Protein AF-A0A6L6R5C7-F1 (afdb_monomer_lite)

Sequence (275 aa):
MTNPTIGTSNGSGTPATKKAARMPVKRRLVIVAAVVVLVLLPAVVMVLVTWAGTGKLQGAATWASIPAIVGIATALSGYRRYAIVASIVMAFLAPLAIVAGISPVSGAALMAILCMTVGRLSRVGLQKSGLLVPVMLAWALIDPPAWNGATSVDRLDTGYLLWMTLIFLVGGLLPALLLPVVMRKRPAPHFVPHSQREATTYTVMITILVTVSTFYVLDNPKMIGGAFLIAVILVMAPIGTSQTIKPTIFRLLGTIAGSVLVIALVSQVNSLGVV

Foldseek 3Di:
DDDDDDDDDDDPPDDPPPPPPDDPPVVVVVVVVVLVCQLQVQLVVQQVVCCVVPVDRWPLLSLLSLLSVLLQLQVVQAPLVRLLVSLLVLLVVLLQLLLLLVALQSNLVSQLVLLLVLLVVLQFQCNVSSLSSSLSSLCSNQPNGDGPPDNDDDSPPPVVSNSSSVSSNSSRVSSSPPVCVVCVPPDGHDGDHDDPVQSVVLSVQLSVLLSVLSSVCSVPSPDDCSSLSNNLSSQQRDTDPPP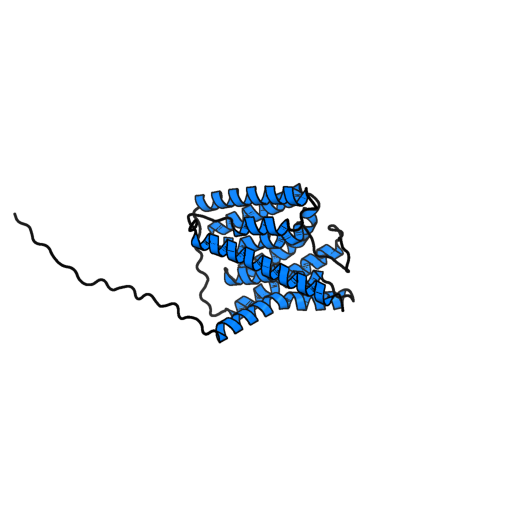DPVVNVVSVVVSVVVVVVVVVVVVVVVVVVVD

Structure (mmCIF, N/CA/C/O backbone):
data_AF-A0A6L6R5C7-F1
#
_entry.id   AF-A0A6L6R5C7-F1
#
loop_
_atom_site.group_PDB
_atom_site.id
_atom_site.type_symbol
_atom_site.label_atom_id
_atom_site.label_alt_id
_atom_site.label_comp_id
_atom_site.label_asym_id
_atom_site.label_entity_id
_atom_site.label_seq_id
_atom_site.pdbx_PDB_ins_code
_atom_site.Cartn_x
_atom_site.Cartn_y
_atom_site.Cartn_z
_atom_site.occupancy
_atom_site.B_iso_or_equiv
_atom_site.auth_seq_id
_atom_site.auth_comp_id
_atom_site.auth_asym_id
_atom_site.auth_atom_id
_atom_site.pdbx_PDB_model_num
ATOM 1 N N . MET A 1 1 ? -31.736 20.469 66.131 1.00 33.97 1 MET A N 1
ATOM 2 C CA . MET A 1 1 ? -30.975 19.831 67.230 1.00 33.97 1 MET A CA 1
ATOM 3 C C . MET A 1 1 ? -31.348 18.354 67.175 1.00 33.97 1 MET A C 1
ATOM 5 O O . MET A 1 1 ? -32.535 18.101 67.266 1.00 33.97 1 MET A O 1
ATOM 9 N N . THR A 1 2 ? -30.518 17.359 66.866 1.00 35.84 2 THR A N 1
ATOM 10 C CA . THR A 1 2 ? -29.058 17.155 66.911 1.00 35.84 2 THR A CA 1
ATOM 11 C C . THR A 1 2 ? -28.668 16.048 65.903 1.00 35.84 2 THR A C 1
ATOM 13 O O . THR A 1 2 ? -29.409 15.093 65.708 1.00 35.84 2 THR A O 1
ATOM 16 N N . ASN A 1 3 ? -27.500 16.190 65.272 1.00 32.19 3 ASN A N 1
ATOM 17 C CA . ASN A 1 3 ? -26.658 15.115 64.695 1.00 32.19 3 ASN A CA 1
ATOM 18 C C . ASN A 1 3 ? -25.603 14.721 65.780 1.00 32.19 3 ASN A C 1
ATOM 20 O O . ASN A 1 3 ? -25.562 15.465 66.768 1.00 32.19 3 ASN A O 1
ATOM 24 N N . PRO A 1 4 ? -24.649 13.752 65.640 1.00 51.16 4 PRO A N 1
ATOM 25 C CA . PRO A 1 4 ? -24.405 12.664 64.654 1.00 51.16 4 PRO A CA 1
ATOM 26 C C . PRO A 1 4 ? -23.848 11.318 65.256 1.00 51.16 4 PRO A C 1
ATOM 28 O O . PRO A 1 4 ? -23.656 11.201 66.461 1.00 51.16 4 PRO A O 1
ATOM 31 N N . THR A 1 5 ? -23.540 10.312 64.408 1.00 36.38 5 THR A N 1
ATOM 32 C CA . THR A 1 5 ? -22.332 9.405 64.357 1.00 36.38 5 THR A CA 1
ATOM 33 C C . THR A 1 5 ? -22.603 8.321 63.281 1.00 36.38 5 THR A C 1
ATOM 35 O O . THR A 1 5 ? -23.635 7.670 63.344 1.00 36.38 5 THR A O 1
ATOM 38 N N . ILE A 1 6 ? -21.968 8.239 62.097 1.00 34.22 6 ILE A N 1
ATOM 39 C CA . ILE A 1 6 ? -20.588 7.924 61.633 1.00 34.22 6 ILE A CA 1
ATOM 40 C C . ILE A 1 6 ? -20.125 6.460 61.837 1.00 34.22 6 ILE A C 1
ATOM 42 O O . ILE A 1 6 ? -19.832 6.058 62.955 1.00 34.22 6 ILE A O 1
ATOM 46 N N . GLY A 1 7 ? -19.901 5.767 60.699 1.00 29.73 7 GLY A N 1
ATOM 47 C CA . GLY A 1 7 ? -19.002 4.607 60.495 1.00 29.73 7 GLY A CA 1
ATOM 48 C C . GLY A 1 7 ? -19.705 3.237 60.473 1.00 29.73 7 GLY A C 1
ATOM 49 O O . GLY A 1 7 ? -20.506 2.975 61.350 1.00 29.73 7 GLY A O 1
ATOM 50 N N . THR A 1 8 ? -19.493 2.297 59.544 1.00 31.89 8 THR A N 1
ATOM 51 C CA . THR A 1 8 ? -18.406 2.059 58.578 1.00 31.89 8 THR A CA 1
ATOM 52 C C . THR A 1 8 ? -18.862 1.137 57.428 1.00 31.89 8 THR A C 1
ATOM 54 O O . THR A 1 8 ? -19.822 0.379 57.520 1.00 31.89 8 THR A O 1
ATOM 57 N N . SER A 1 9 ? -18.128 1.249 56.322 1.00 35.38 9 SER A N 1
ATOM 58 C CA . SER A 1 9 ? -18.170 0.516 55.052 1.00 35.38 9 SER A CA 1
ATOM 59 C C . SER A 1 9 ? -18.074 -1.013 55.147 1.00 35.38 9 SER A C 1
ATOM 61 O O . SER A 1 9 ? -17.283 -1.505 55.945 1.00 35.38 9 SER A O 1
ATOM 63 N N . ASN A 1 10 ? -18.711 -1.740 54.215 1.00 31.89 10 ASN A N 1
ATOM 64 C CA . ASN A 1 10 ? -18.046 -2.764 53.386 1.00 31.89 10 ASN A CA 1
ATOM 65 C C . ASN A 1 10 ? -18.993 -3.359 52.333 1.00 31.89 10 ASN A C 1
ATOM 67 O O . ASN A 1 10 ? -20.002 -3.977 52.650 1.00 31.89 10 ASN A O 1
ATOM 71 N N . GLY A 1 11 ? -18.628 -3.199 51.062 1.00 30.47 11 GLY A N 1
ATOM 72 C CA . GLY A 1 11 ? -19.348 -3.778 49.929 1.00 30.47 11 GLY A CA 1
ATOM 73 C C . GLY A 1 11 ? -18.772 -3.351 48.582 1.00 30.47 11 GLY A C 1
ATOM 74 O O . GLY A 1 11 ? -19.517 -3.158 47.628 1.00 30.47 11 GLY A O 1
ATOM 75 N N . SER A 1 12 ? -17.455 -3.143 48.493 1.00 32.75 12 SER A N 1
ATOM 76 C CA . SER A 1 12 ? -16.766 -2.959 47.217 1.00 32.75 12 SER A CA 1
ATOM 77 C C . SER A 1 12 ? -16.739 -4.298 46.480 1.00 32.75 12 SER A C 1
ATOM 79 O O . SER A 1 12 ? -15.836 -5.114 46.643 1.00 32.75 12 SER A O 1
ATOM 81 N N . GLY A 1 13 ? -17.757 -4.531 45.652 1.00 32.66 13 GLY A N 1
ATOM 82 C CA . GLY A 1 13 ? -17.711 -5.557 44.619 1.00 32.66 13 GLY A CA 1
ATOM 83 C C . GLY A 1 13 ? -16.568 -5.242 43.660 1.00 32.66 13 GLY A C 1
ATOM 84 O O . GLY A 1 13 ? -16.709 -4.425 42.752 1.00 32.66 13 GLY A O 1
ATOM 85 N N . THR A 1 14 ? -15.414 -5.860 43.890 1.00 34.75 14 THR A N 1
ATOM 86 C CA . THR A 1 14 ? -14.255 -5.821 43.003 1.00 34.75 14 THR A CA 1
ATOM 87 C C . THR A 1 14 ? -14.708 -6.206 41.591 1.00 34.75 14 THR A C 1
ATOM 89 O O . THR A 1 14 ? -15.233 -7.311 41.417 1.00 34.75 14 THR A O 1
ATOM 92 N N . PRO A 1 15 ? -14.531 -5.362 40.556 1.00 38.97 15 PRO A N 1
ATOM 93 C CA . PRO A 1 15 ? -14.810 -5.789 39.197 1.00 38.97 15 PRO A CA 1
ATOM 94 C C . PRO A 1 15 ? -13.842 -6.922 38.874 1.00 38.97 15 PRO A C 1
ATOM 96 O O . PRO A 1 15 ? -12.624 -6.731 38.857 1.00 38.97 15 PRO A O 1
ATOM 99 N N . ALA A 1 16 ? -14.391 -8.120 38.667 1.00 38.00 16 ALA A N 1
ATOM 100 C CA . ALA A 1 16 ? -13.640 -9.289 38.255 1.00 38.00 16 ALA A CA 1
ATOM 101 C C . ALA A 1 16 ? -12.838 -8.930 36.998 1.00 38.00 16 ALA A C 1
ATOM 103 O O . ALA A 1 16 ? -13.372 -8.827 35.890 1.00 38.00 16 ALA A O 1
ATOM 104 N N . THR A 1 17 ? -11.537 -8.718 37.176 1.00 39.78 17 THR A N 1
ATOM 105 C CA . THR A 1 17 ? -10.579 -8.607 36.089 1.00 39.78 17 THR A CA 1
ATOM 106 C C . THR A 1 17 ? -10.595 -9.951 35.381 1.00 39.78 17 THR A C 1
ATOM 108 O O . THR A 1 17 ? -9.968 -10.915 35.818 1.00 39.78 17 THR A O 1
ATOM 111 N N . LYS A 1 18 ? -11.367 -10.047 34.290 1.00 39.19 18 LYS A N 1
ATOM 112 C CA . LYS A 1 18 ? -11.300 -11.169 33.352 1.00 39.19 18 LYS A CA 1
ATOM 113 C C . LYS A 1 18 ? -9.841 -11.292 32.921 1.00 39.19 18 LYS A C 1
ATOM 115 O O . LYS A 1 18 ? -9.390 -10.551 32.050 1.00 39.19 18 LYS A O 1
ATOM 120 N N . LYS A 1 19 ? -9.092 -12.203 33.556 1.00 40.50 19 LYS A N 1
ATOM 121 C CA . LYS A 1 19 ? -7.759 -12.621 33.115 1.00 40.50 19 LYS A CA 1
ATOM 122 C C . LYS A 1 19 ? -7.892 -12.928 31.631 1.00 40.50 19 LYS A C 1
ATOM 124 O O . LYS A 1 19 ? -8.633 -13.837 31.260 1.00 40.50 19 LYS A O 1
ATOM 129 N N . ALA A 1 20 ? -7.231 -12.136 30.789 1.00 44.38 20 ALA A N 1
ATOM 130 C CA . ALA A 1 20 ? -7.198 -12.369 29.357 1.00 44.38 20 ALA A CA 1
ATOM 131 C C . ALA A 1 20 ? -6.692 -13.799 29.143 1.00 44.38 20 ALA A C 1
ATOM 133 O O . ALA A 1 20 ? -5.522 -14.089 29.402 1.00 44.38 20 ALA A O 1
ATOM 134 N N . ALA A 1 21 ? -7.595 -14.706 28.765 1.00 50.69 21 ALA A N 1
ATOM 135 C CA . ALA A 1 21 ? -7.269 -16.103 28.552 1.00 50.69 21 ALA A CA 1
ATOM 136 C C . ALA A 1 21 ? -6.157 -16.158 27.501 1.00 50.69 21 ALA A C 1
ATOM 138 O O . ALA A 1 21 ? -6.367 -15.793 26.340 1.00 50.69 21 ALA A O 1
ATOM 139 N N . ARG A 1 22 ? -4.945 -16.537 27.927 1.00 55.47 22 ARG A N 1
ATOM 140 C CA . ARG A 1 22 ? -3.801 -16.668 27.025 1.00 55.47 22 ARG A CA 1
ATOM 141 C C . ARG A 1 22 ? -4.178 -17.704 25.977 1.00 55.47 22 ARG A C 1
ATOM 143 O O . ARG A 1 22 ? -4.438 -18.861 26.293 1.00 55.47 22 ARG A O 1
ATOM 150 N N . MET A 1 23 ? -4.268 -17.254 24.731 1.00 66.62 23 MET A N 1
ATOM 151 C CA . MET A 1 23 ? -4.644 -18.104 23.613 1.00 66.62 23 MET A CA 1
ATOM 152 C C . MET A 1 23 ? -3.630 -19.256 23.504 1.00 66.62 23 MET A C 1
ATOM 154 O O . MET A 1 23 ? -2.426 -18.988 23.564 1.00 66.62 23 MET A O 1
ATOM 158 N N . PRO A 1 24 ? -4.071 -20.517 23.355 1.00 79.00 24 PRO A N 1
ATOM 159 C CA . PRO A 1 24 ? -3.152 -21.644 23.263 1.00 79.00 24 PRO A CA 1
ATOM 160 C C . PRO A 1 24 ? -2.210 -21.457 22.069 1.00 79.00 24 PRO A C 1
ATOM 162 O O . PRO A 1 24 ? -2.642 -21.042 20.990 1.00 79.00 24 PRO A O 1
ATOM 165 N N . VAL A 1 25 ? -0.925 -21.773 22.259 1.00 77.75 25 VAL A N 1
ATOM 166 C CA . VAL A 1 25 ? 0.160 -21.510 21.292 1.00 77.75 25 VAL A CA 1
ATOM 167 C C . VAL A 1 25 ? -0.168 -22.058 19.898 1.00 77.75 25 VAL A C 1
ATOM 169 O O . VAL A 1 25 ? 0.024 -21.356 18.907 1.00 77.75 25 VAL A O 1
ATOM 172 N N . LYS A 1 26 ? -0.784 -23.247 19.822 1.00 77.19 26 LYS A N 1
ATOM 173 C CA . LYS A 1 26 ? -1.258 -23.861 18.569 1.00 77.19 26 LYS A CA 1
ATOM 174 C C . LYS A 1 26 ? -2.229 -22.962 17.795 1.00 77.19 26 LYS A C 1
ATOM 176 O O . LYS A 1 26 ? -2.073 -22.767 16.597 1.00 77.19 26 LYS A O 1
ATOM 181 N N . ARG A 1 27 ? -3.205 -22.351 18.475 1.00 77.19 27 ARG A N 1
ATOM 182 C CA . ARG A 1 27 ? -4.190 -21.459 17.838 1.00 77.19 27 ARG A CA 1
ATOM 183 C C . ARG A 1 27 ? -3.547 -20.157 17.361 1.00 77.19 27 ARG A C 1
ATOM 185 O O . ARG A 1 27 ? -3.927 -19.644 16.315 1.00 77.19 27 ARG A O 1
ATOM 192 N N . ARG A 1 28 ? -2.555 -19.643 18.096 1.00 73.44 28 ARG A N 1
ATOM 193 C CA . ARG A 1 28 ? -1.781 -18.463 17.686 1.00 73.44 28 ARG A CA 1
ATOM 194 C C . ARG A 1 28 ? -0.955 -18.751 16.429 1.00 73.44 28 ARG A C 1
ATOM 196 O O . ARG A 1 28 ? -1.002 -17.950 15.505 1.00 73.44 28 ARG A O 1
ATOM 203 N N . LEU A 1 29 ? -0.278 -19.900 16.375 1.00 77.81 29 LEU A N 1
ATOM 204 C CA . LEU A 1 29 ? 0.471 -20.355 15.197 1.00 77.81 29 LEU A CA 1
ATOM 205 C C . LEU A 1 29 ? -0.423 -20.489 13.962 1.00 77.81 29 LEU A C 1
ATOM 207 O O . LEU A 1 29 ? -0.077 -19.962 12.913 1.00 77.81 29 LEU A O 1
ATOM 211 N N . VAL A 1 30 ? -1.602 -21.103 14.098 1.00 82.12 30 VAL A N 1
ATOM 212 C CA . VAL A 1 30 ? -2.560 -21.237 12.984 1.00 82.12 30 VAL A CA 1
ATOM 213 C C . VAL A 1 30 ? -3.028 -19.873 12.471 1.00 82.12 30 VAL A C 1
ATOM 215 O O . VAL A 1 30 ? -3.112 -19.669 11.265 1.00 82.12 30 VAL A O 1
ATOM 218 N N . ILE A 1 31 ? -3.300 -18.916 13.363 1.00 78.88 31 ILE A N 1
ATOM 219 C CA . ILE A 1 31 ? -3.694 -17.558 12.956 1.00 78.88 31 ILE A CA 1
ATOM 220 C C . ILE A 1 31 ? -2.547 -16.854 12.227 1.00 78.88 31 ILE A C 1
ATOM 222 O O . ILE A 1 31 ? -2.787 -16.221 11.204 1.00 78.88 31 ILE A O 1
ATOM 226 N N . VAL A 1 32 ? -1.315 -16.964 12.731 1.00 78.94 32 VAL A N 1
ATOM 227 C CA . VAL A 1 32 ? -0.137 -16.376 12.078 1.00 78.94 32 VAL A CA 1
ATOM 228 C C . VAL A 1 32 ? 0.066 -16.995 10.697 1.00 78.94 32 VAL A C 1
ATOM 230 O O . VAL A 1 32 ? 0.180 -16.254 9.729 1.00 78.94 32 VAL A O 1
ATOM 233 N N . ALA A 1 33 ? 0.019 -18.324 10.584 1.00 82.12 33 ALA A N 1
ATOM 234 C CA . ALA A 1 33 ? 0.131 -19.021 9.308 1.00 82.12 33 ALA A CA 1
ATOM 235 C C . ALA A 1 33 ? -0.960 -18.579 8.321 1.00 82.12 33 ALA A C 1
ATOM 237 O O . ALA A 1 33 ? -0.658 -18.258 7.178 1.00 82.12 33 ALA A O 1
ATOM 238 N N . ALA A 1 34 ? -2.213 -18.468 8.771 1.00 82.94 34 ALA A N 1
ATOM 239 C CA . ALA A 1 34 ? -3.312 -17.998 7.932 1.00 82.94 34 ALA A CA 1
ATOM 240 C C . ALA A 1 34 ? -3.110 -16.552 7.446 1.00 82.94 34 ALA A C 1
ATOM 242 O O . ALA A 1 34 ? -3.397 -16.253 6.290 1.00 82.94 34 ALA A O 1
ATOM 243 N N . VAL A 1 35 ? -2.599 -15.657 8.299 1.00 82.00 35 VAL A N 1
ATOM 244 C CA . VAL A 1 35 ? -2.279 -14.274 7.908 1.00 82.00 35 VAL A CA 1
ATOM 245 C C . VAL A 1 35 ? -1.126 -14.243 6.908 1.00 82.00 35 VAL A C 1
ATOM 247 O O . VAL A 1 35 ? -1.232 -13.544 5.909 1.00 82.00 35 VAL A O 1
ATOM 250 N N . VAL A 1 36 ? -0.063 -15.019 7.133 1.00 84.56 36 VAL A N 1
ATOM 251 C CA . VAL A 1 36 ? 1.072 -15.120 6.201 1.00 84.56 36 VAL A CA 1
ATOM 252 C C . VAL A 1 36 ? 0.604 -15.622 4.838 1.00 84.56 36 VAL A C 1
ATOM 254 O O . VAL A 1 36 ? 0.895 -14.991 3.826 1.00 84.56 36 VAL A O 1
ATOM 257 N N . VAL A 1 37 ? -0.191 -16.695 4.806 1.00 87.56 37 VAL A N 1
ATOM 258 C CA . VAL A 1 37 ? -0.784 -17.210 3.565 1.00 87.56 37 VAL A CA 1
ATOM 259 C C . VAL A 1 37 ? -1.623 -16.133 2.888 1.00 87.56 37 VAL A C 1
ATOM 261 O O . VAL A 1 37 ? -1.475 -15.917 1.694 1.00 87.56 37 VAL A O 1
ATOM 264 N N . LEU A 1 38 ? -2.459 -15.406 3.629 1.00 87.50 38 LEU A N 1
ATOM 265 C CA . LEU A 1 38 ? -3.317 -14.370 3.057 1.00 87.50 38 LEU A CA 1
ATOM 266 C C . LEU A 1 38 ? -2.534 -13.162 2.505 1.00 87.50 38 LEU A C 1
ATOM 268 O O . LEU A 1 38 ? -2.983 -12.548 1.543 1.00 87.50 38 LEU A O 1
ATOM 272 N N . VAL A 1 39 ? -1.380 -12.827 3.091 1.00 88.50 39 VAL A N 1
ATOM 273 C CA . VAL A 1 39 ? -0.476 -11.774 2.589 1.00 88.50 39 VAL A CA 1
ATOM 274 C C . VAL A 1 39 ? 0.257 -12.225 1.325 1.00 88.50 39 VAL A C 1
ATOM 276 O O . VAL A 1 39 ? 0.423 -11.434 0.400 1.00 88.50 39 VAL A O 1
ATOM 279 N N . LEU A 1 40 ? 0.705 -13.482 1.280 1.00 90.38 40 LEU A N 1
ATOM 280 C CA . LEU A 1 40 ? 1.496 -14.013 0.167 1.00 90.38 40 LEU A CA 1
ATOM 281 C C . LEU A 1 40 ? 0.637 -14.475 -1.012 1.00 90.38 40 LEU A C 1
ATOM 283 O O . LEU A 1 40 ? 1.088 -14.434 -2.152 1.00 90.38 40 LEU A O 1
ATOM 287 N N . LEU A 1 41 ? -0.604 -14.891 -0.765 1.00 91.31 41 LEU A N 1
ATOM 288 C CA . LEU A 1 41 ? -1.491 -15.441 -1.787 1.00 91.31 41 LEU A CA 1
ATOM 289 C C . LEU A 1 41 ? -1.692 -14.488 -2.979 1.00 91.31 41 LEU A C 1
ATOM 291 O O . LEU A 1 41 ? -1.552 -14.954 -4.108 1.00 91.31 41 LEU A O 1
ATOM 295 N N . PRO A 1 42 ? -1.926 -13.173 -2.799 1.00 92.19 42 PRO A N 1
ATOM 296 C CA . PRO A 1 42 ? -2.028 -12.259 -3.931 1.00 92.19 42 PRO A CA 1
ATOM 297 C C . PRO A 1 42 ? -0.727 -12.128 -4.728 1.00 92.19 42 PRO A C 1
ATOM 299 O O . PRO A 1 42 ? -0.782 -12.027 -5.948 1.00 92.19 42 PRO A O 1
ATOM 302 N N . ALA A 1 43 ? 0.435 -12.183 -4.068 1.00 90.19 43 ALA A N 1
ATOM 303 C CA . ALA A 1 43 ? 1.731 -12.190 -4.746 1.00 90.19 43 ALA A CA 1
ATOM 304 C C . ALA A 1 43 ? 1.904 -13.450 -5.602 1.00 90.19 43 ALA A C 1
ATOM 306 O O . ALA A 1 43 ? 2.269 -13.343 -6.767 1.00 90.19 43 ALA A O 1
ATOM 307 N N . VAL A 1 44 ? 1.565 -14.630 -5.073 1.00 91.75 44 VAL A N 1
ATOM 308 C CA . VAL A 1 44 ? 1.611 -15.890 -5.835 1.00 91.75 44 VAL A CA 1
ATOM 309 C C . VAL A 1 44 ? 0.673 -15.834 -7.043 1.00 91.75 44 VAL A C 1
ATOM 311 O O . VAL A 1 44 ? 1.087 -16.148 -8.157 1.00 91.75 44 VAL A O 1
ATOM 314 N N . VAL A 1 45 ? -0.568 -15.376 -6.845 1.00 92.94 45 VAL A N 1
ATOM 315 C CA . VAL A 1 45 ? -1.545 -15.209 -7.932 1.00 92.94 45 VAL A CA 1
ATOM 316 C C . VAL A 1 45 ? -1.006 -14.258 -8.999 1.00 92.94 45 VAL A C 1
ATOM 318 O O . VAL A 1 45 ? -1.028 -14.591 -10.180 1.00 92.94 45 VAL A O 1
ATOM 321 N N . MET A 1 46 ? -0.470 -13.103 -8.604 1.00 93.31 46 MET A N 1
ATOM 322 C CA . MET A 1 46 ? 0.048 -12.122 -9.555 1.00 93.31 46 MET A CA 1
ATOM 323 C C . MET A 1 46 ? 1.306 -12.592 -10.282 1.00 93.31 46 MET A C 1
ATOM 325 O O . MET A 1 46 ? 1.470 -12.275 -11.459 1.00 93.31 46 MET A O 1
ATOM 329 N N . VAL A 1 47 ? 2.173 -13.374 -9.639 1.00 90.81 47 VAL A N 1
ATOM 330 C CA . VAL A 1 47 ? 3.339 -13.978 -10.301 1.00 90.81 47 VAL A CA 1
ATOM 331 C C . VAL A 1 47 ? 2.881 -14.940 -11.398 1.00 90.81 47 VAL A C 1
ATOM 333 O O . VAL A 1 47 ? 3.391 -14.876 -12.512 1.00 90.81 47 VAL A O 1
ATOM 336 N N . LEU A 1 48 ? 1.864 -15.767 -11.132 1.00 91.50 48 LEU A N 1
ATOM 337 C CA . LEU A 1 48 ? 1.296 -16.666 -12.141 1.00 91.50 48 LEU A CA 1
ATOM 338 C C . LEU A 1 48 ? 0.615 -15.903 -13.285 1.00 91.50 48 LEU A C 1
ATOM 340 O O . LEU A 1 48 ? 0.814 -16.242 -14.448 1.00 91.50 48 LEU A O 1
ATOM 344 N N . VAL A 1 49 ? -0.154 -14.854 -12.974 1.00 92.12 49 VAL A N 1
ATOM 345 C CA . VAL A 1 49 ? -0.842 -14.029 -13.984 1.00 92.12 49 VAL A CA 1
ATOM 346 C C . VAL A 1 49 ? 0.156 -13.285 -14.869 1.00 92.12 49 VAL A C 1
ATOM 348 O O . VAL A 1 49 ? 0.006 -13.270 -16.088 1.00 92.12 49 VAL A O 1
ATOM 351 N N . THR A 1 50 ? 1.190 -12.684 -14.280 1.00 89.38 50 THR A N 1
ATOM 352 C CA . THR A 1 50 ? 2.236 -11.984 -15.044 1.00 89.38 50 THR A CA 1
ATOM 353 C C . THR A 1 50 ? 3.088 -12.951 -15.855 1.00 89.38 50 THR A C 1
ATOM 355 O O . THR A 1 50 ? 3.434 -12.628 -16.989 1.00 89.38 50 THR A O 1
ATOM 358 N N . TRP A 1 51 ? 3.362 -14.153 -15.344 1.00 88.75 51 TRP A N 1
ATOM 359 C CA . TRP A 1 51 ? 4.023 -15.204 -16.115 1.00 88.75 51 TRP A CA 1
ATOM 360 C C . TRP A 1 51 ? 3.183 -15.648 -17.315 1.00 88.75 51 TRP A C 1
ATOM 362 O O . TRP A 1 51 ? 3.692 -15.668 -18.431 1.00 88.75 51 TRP A O 1
ATOM 372 N N . ALA A 1 52 ? 1.889 -15.907 -17.119 1.00 89.44 52 ALA A N 1
ATOM 373 C CA . ALA A 1 52 ? 0.981 -16.268 -18.206 1.00 89.44 52 ALA A CA 1
ATOM 374 C C . ALA A 1 52 ? 0.813 -15.137 -19.238 1.00 89.44 52 ALA A C 1
ATOM 376 O O . ALA A 1 52 ? 0.742 -15.401 -20.434 1.00 89.44 52 ALA A O 1
ATOM 377 N N . GLY A 1 53 ? 0.765 -13.879 -18.788 1.00 85.75 53 GLY A N 1
ATOM 378 C CA . GLY A 1 53 ? 0.557 -12.720 -19.659 1.00 85.75 53 GLY A CA 1
ATOM 379 C C . GLY A 1 53 ? 1.812 -12.222 -20.381 1.00 85.75 53 GLY A C 1
ATOM 380 O O . GLY A 1 53 ? 1.704 -11.681 -21.475 1.00 85.75 53 GLY A O 1
ATOM 381 N N . THR A 1 54 ? 3.000 -12.379 -19.786 1.00 83.50 54 THR A N 1
ATOM 382 C CA . THR A 1 54 ? 4.261 -11.820 -20.321 1.00 83.50 54 THR A CA 1
ATOM 383 C C . THR A 1 54 ? 5.288 -12.880 -20.721 1.00 83.50 54 THR A C 1
ATOM 385 O O . THR A 1 54 ? 6.329 -12.546 -21.283 1.00 83.50 54 THR A O 1
ATOM 388 N N . GLY A 1 55 ? 5.039 -14.155 -20.412 1.00 81.31 55 GLY A N 1
ATOM 389 C CA . GLY A 1 55 ? 5.968 -15.265 -20.645 1.00 81.31 55 GLY A CA 1
ATOM 390 C C . GLY A 1 55 ? 7.192 -15.278 -19.720 1.00 81.31 55 GLY A C 1
ATOM 391 O O . GLY A 1 55 ? 8.023 -16.178 -19.821 1.00 81.31 55 GLY A O 1
ATOM 392 N N . LYS A 1 56 ? 7.325 -14.305 -18.807 1.00 82.94 56 LYS A N 1
ATOM 393 C CA . LYS A 1 56 ? 8.451 -14.169 -17.871 1.00 82.94 56 LYS A CA 1
ATOM 394 C C . LYS A 1 56 ? 7.952 -13.963 -16.446 1.00 82.94 56 LYS A C 1
ATOM 396 O O . LYS A 1 56 ? 6.928 -13.324 -16.218 1.00 82.94 56 LYS A O 1
ATOM 401 N N . LEU A 1 57 ? 8.691 -14.496 -15.476 1.00 82.50 57 LEU A N 1
ATOM 402 C CA . LEU A 1 57 ? 8.428 -14.238 -14.062 1.00 82.50 57 LEU A CA 1
ATOM 403 C C . LEU A 1 57 ? 8.799 -12.787 -13.738 1.00 82.50 57 LEU A C 1
ATOM 405 O O . LEU A 1 57 ? 9.952 -12.388 -13.895 1.00 82.50 57 LEU A O 1
ATOM 409 N N . GLN A 1 58 ? 7.823 -12.002 -13.282 1.00 83.56 58 GLN A N 1
ATOM 410 C CA . GLN A 1 58 ? 8.026 -10.600 -12.922 1.00 83.56 58 GLN A CA 1
ATOM 411 C C . GLN A 1 58 ? 8.204 -10.460 -11.410 1.00 83.56 58 GLN A C 1
ATOM 413 O O . GLN A 1 58 ? 7.266 -10.690 -10.646 1.00 83.56 58 GLN A O 1
ATOM 418 N N . GLY A 1 59 ? 9.383 -10.010 -10.970 1.00 81.44 59 GLY A N 1
ATOM 419 C CA . GLY A 1 59 ? 9.639 -9.700 -9.557 1.00 81.44 59 GLY A CA 1
ATOM 420 C C . GLY A 1 59 ? 8.662 -8.657 -9.000 1.00 81.44 59 GLY A C 1
ATOM 421 O O . GLY A 1 59 ? 8.209 -8.783 -7.863 1.00 81.44 59 GLY A O 1
ATOM 422 N N . ALA A 1 60 ? 8.234 -7.700 -9.830 1.00 85.25 60 ALA A N 1
ATOM 423 C CA . ALA A 1 60 ? 7.222 -6.704 -9.488 1.00 85.25 60 ALA A CA 1
ATOM 424 C C . ALA A 1 60 ? 5.899 -7.297 -8.982 1.00 85.25 60 ALA A C 1
ATOM 426 O O . ALA A 1 60 ? 5.240 -6.698 -8.138 1.00 85.25 60 ALA A O 1
ATOM 427 N N . ALA A 1 61 ? 5.502 -8.489 -9.436 1.00 87.94 61 ALA A N 1
ATOM 428 C CA . ALA A 1 61 ? 4.252 -9.109 -9.003 1.00 87.94 61 ALA A CA 1
ATOM 429 C C . ALA A 1 61 ? 4.231 -9.430 -7.497 1.00 87.94 61 ALA A C 1
ATOM 431 O O . ALA A 1 61 ? 3.165 -9.457 -6.878 1.00 87.94 61 ALA A O 1
ATOM 432 N N . THR A 1 62 ? 5.404 -9.596 -6.875 1.00 88.88 62 THR A N 1
ATOM 433 C CA . THR A 1 62 ? 5.524 -9.795 -5.422 1.00 88.88 62 THR A CA 1
ATOM 434 C C . THR A 1 62 ? 5.051 -8.583 -4.614 1.00 88.88 62 THR A C 1
ATOM 436 O O . THR A 1 62 ? 4.611 -8.732 -3.468 1.00 88.88 62 THR A O 1
ATOM 439 N N . TRP A 1 63 ? 5.025 -7.395 -5.229 1.00 90.75 63 TRP A N 1
ATOM 440 C CA . TRP A 1 63 ? 4.527 -6.164 -4.617 1.00 90.75 63 TRP A CA 1
ATOM 441 C C . TRP A 1 63 ? 3.016 -6.179 -4.380 1.00 90.75 63 TRP A C 1
ATOM 443 O O . TRP A 1 63 ? 2.530 -5.353 -3.615 1.00 90.75 63 TRP A O 1
ATOM 453 N N . ALA A 1 64 ? 2.267 -7.154 -4.913 1.00 92.75 64 ALA A N 1
ATOM 454 C CA . ALA A 1 64 ? 0.863 -7.367 -4.543 1.00 92.75 64 ALA A CA 1
ATOM 455 C C . ALA A 1 64 ? 0.677 -7.607 -3.029 1.00 92.75 64 ALA A C 1
ATOM 457 O O . ALA A 1 64 ? -0.397 -7.353 -2.483 1.00 92.75 64 ALA A O 1
ATOM 458 N N . SER A 1 65 ? 1.726 -8.055 -2.330 1.00 89.06 65 SER A N 1
ATOM 459 C CA . SER A 1 65 ? 1.731 -8.217 -0.871 1.00 89.06 65 SER A CA 1
ATOM 460 C C . SER A 1 65 ? 1.572 -6.892 -0.106 1.00 89.06 65 SER A C 1
ATOM 462 O O . SER A 1 65 ? 0.978 -6.870 0.973 1.00 89.06 65 SER A O 1
ATOM 464 N N . ILE A 1 66 ? 2.026 -5.771 -0.673 1.00 90.31 66 ILE A N 1
ATOM 465 C CA . ILE A 1 66 ? 1.948 -4.439 -0.060 1.00 90.31 66 ILE A CA 1
ATOM 466 C C . ILE A 1 66 ? 0.484 -4.018 0.171 1.00 90.31 66 ILE A C 1
ATOM 468 O O . ILE A 1 66 ? 0.080 -3.817 1.323 1.00 90.31 66 ILE A O 1
ATOM 472 N N . PRO A 1 67 ? -0.368 -3.925 -0.866 1.00 91.38 67 PRO A N 1
ATOM 473 C CA . PRO A 1 67 ? -1.780 -3.643 -0.663 1.00 91.38 67 PRO A CA 1
ATOM 474 C C . PRO A 1 67 ? -2.513 -4.808 -0.004 1.00 91.38 67 PRO A C 1
ATOM 476 O O . PRO A 1 67 ? -3.540 -4.556 0.620 1.00 91.38 67 PRO A O 1
ATOM 479 N N . ALA A 1 68 ? -1.988 -6.040 -0.028 1.00 92.62 68 ALA A N 1
ATOM 480 C CA . ALA A 1 68 ? -2.561 -7.130 0.757 1.00 92.62 68 ALA A CA 1
ATOM 481 C C . ALA A 1 68 ? -2.515 -6.835 2.262 1.00 92.62 68 ALA A C 1
ATOM 483 O O . ALA A 1 68 ? -3.521 -6.995 2.954 1.00 92.62 68 ALA A O 1
ATOM 484 N N . ILE A 1 69 ? -1.390 -6.319 2.770 1.00 90.06 69 ILE A N 1
ATOM 485 C CA . ILE A 1 69 ? -1.256 -5.890 4.171 1.00 90.06 69 ILE A CA 1
ATOM 486 C C . ILE A 1 69 ? -2.281 -4.798 4.500 1.00 90.06 69 ILE A C 1
ATOM 488 O O . ILE A 1 69 ? -2.964 -4.878 5.526 1.00 90.06 69 ILE A O 1
ATOM 492 N N . VAL A 1 70 ? -2.440 -3.809 3.614 1.00 90.81 70 VAL A N 1
ATOM 493 C CA . VAL A 1 70 ? -3.444 -2.743 3.769 1.00 90.81 70 VAL A CA 1
ATOM 494 C C . VAL A 1 70 ? -4.861 -3.324 3.758 1.00 90.81 70 VAL A C 1
ATOM 496 O O . VAL A 1 70 ? -5.666 -2.996 4.629 1.00 90.81 70 VAL A O 1
ATOM 499 N N . GLY A 1 71 ? -5.173 -4.226 2.827 1.00 89.12 71 GLY A N 1
ATOM 500 C CA . GLY A 1 71 ? -6.470 -4.894 2.705 1.00 89.12 71 GLY A CA 1
ATOM 501 C C . GLY A 1 71 ? -6.828 -5.702 3.953 1.00 89.12 71 GLY A C 1
ATOM 502 O O . GLY A 1 71 ? -7.944 -5.600 4.461 1.00 89.12 71 GLY A O 1
ATOM 503 N N . ILE A 1 72 ? -5.865 -6.432 4.524 1.00 89.06 72 ILE A N 1
ATOM 504 C CA . ILE A 1 72 ? -6.045 -7.161 5.787 1.00 89.06 72 ILE A CA 1
ATOM 505 C C . ILE A 1 72 ? -6.268 -6.179 6.938 1.00 89.06 72 ILE A C 1
ATOM 507 O O . ILE A 1 72 ? -7.239 -6.312 7.680 1.00 89.06 72 ILE A O 1
ATOM 511 N N . ALA A 1 73 ? -5.408 -5.173 7.096 1.00 87.69 73 ALA A N 1
ATOM 512 C CA . ALA A 1 73 ? -5.514 -4.224 8.199 1.00 87.69 73 ALA A CA 1
ATOM 513 C C . ALA A 1 73 ? -6.827 -3.428 8.160 1.00 87.69 73 ALA A C 1
ATOM 515 O O . ALA A 1 73 ? -7.486 -3.251 9.186 1.00 87.69 73 ALA A O 1
ATOM 516 N N . THR A 1 74 ? -7.248 -2.990 6.975 1.00 87.88 74 THR A N 1
ATOM 517 C CA . THR A 1 74 ? -8.515 -2.277 6.772 1.00 87.88 74 THR A CA 1
ATOM 518 C C . THR A 1 74 ? -9.715 -3.192 7.020 1.00 87.88 74 THR A C 1
ATOM 520 O O . THR A 1 74 ? -10.637 -2.771 7.717 1.00 87.88 74 THR A O 1
ATOM 523 N N . ALA A 1 75 ? -9.673 -4.458 6.590 1.00 86.88 75 ALA A N 1
ATOM 524 C CA . ALA A 1 75 ? -10.708 -5.455 6.885 1.00 86.88 75 ALA A CA 1
ATOM 525 C C . ALA A 1 75 ? -10.788 -5.843 8.372 1.00 86.88 75 ALA A C 1
ATOM 527 O O . ALA A 1 75 ? -11.870 -6.151 8.863 1.00 86.88 75 ALA A O 1
ATOM 528 N N . LEU A 1 76 ? -9.667 -5.814 9.101 1.00 84.75 76 LEU A N 1
ATOM 529 C CA . LEU A 1 76 ? -9.631 -6.049 10.549 1.00 84.75 76 LEU A CA 1
ATOM 530 C C . LEU A 1 76 ? -10.114 -4.842 11.355 1.00 84.75 76 LEU A C 1
ATOM 532 O O . LEU A 1 76 ? -10.719 -5.007 12.413 1.00 84.75 76 LEU A O 1
ATOM 536 N N . SER A 1 77 ? -9.793 -3.637 10.886 1.00 76.69 77 SER A N 1
ATOM 537 C CA . SER A 1 77 ? -10.122 -2.391 11.580 1.00 76.69 77 SER A CA 1
ATOM 538 C C . SER A 1 77 ? -11.534 -1.896 11.299 1.00 76.69 77 SER A C 1
ATOM 540 O O . SER A 1 77 ? -12.100 -1.226 12.149 1.00 76.69 77 SER A O 1
ATOM 542 N N . GLY A 1 78 ? -12.090 -2.196 10.124 1.00 70.25 78 GLY A N 1
ATOM 543 C CA . GLY A 1 78 ? -13.308 -1.585 9.610 1.00 70.25 78 GLY A CA 1
ATOM 544 C C . GLY A 1 78 ? -14.310 -2.592 9.057 1.00 70.25 78 GLY A C 1
ATOM 545 O O . GLY A 1 78 ? -14.167 -3.804 9.187 1.00 70.25 78 GLY A O 1
ATOM 546 N N . TYR A 1 79 ? -15.353 -2.075 8.409 1.00 74.38 79 TYR A N 1
ATOM 547 C CA . TYR A 1 79 ? -16.325 -2.899 7.692 1.00 74.38 79 TYR A CA 1
ATOM 548 C C . TYR A 1 79 ? -15.770 -3.360 6.339 1.00 74.38 79 TYR A C 1
ATOM 550 O O . TYR A 1 79 ? -14.931 -2.688 5.740 1.00 74.38 79 TYR A O 1
ATOM 558 N N . ARG A 1 80 ? -16.331 -4.444 5.783 1.00 82.38 80 ARG A N 1
ATOM 559 C CA . ARG A 1 80 ? -15.990 -4.964 4.441 1.00 82.38 80 ARG A CA 1
ATOM 560 C C . ARG A 1 80 ? -15.940 -3.872 3.362 1.00 82.38 80 ARG A C 1
ATOM 562 O O . ARG A 1 80 ? -15.058 -3.889 2.514 1.00 82.38 80 ARG A O 1
ATOM 569 N N . ARG A 1 81 ? -16.862 -2.903 3.413 1.00 85.31 81 ARG A N 1
ATOM 570 C CA . ARG A 1 81 ? -16.907 -1.773 2.469 1.00 85.31 81 ARG A CA 1
ATOM 571 C C . ARG A 1 81 ? -15.652 -0.901 2.541 1.00 85.31 81 ARG A C 1
ATOM 573 O O . ARG A 1 81 ? -15.138 -0.518 1.501 1.00 85.31 81 ARG A O 1
ATOM 580 N N . TYR A 1 82 ? -15.139 -0.635 3.742 1.00 86.62 82 TYR A N 1
ATOM 581 C CA . TYR A 1 82 ? -13.924 0.158 3.920 1.00 86.62 82 TYR A CA 1
ATOM 582 C C . TYR A 1 82 ? -12.702 -0.543 3.316 1.00 86.62 82 TYR A C 1
ATOM 584 O O . TYR A 1 82 ? -11.938 0.095 2.603 1.00 86.62 82 TYR A O 1
ATOM 592 N N . ALA A 1 83 ? -12.565 -1.858 3.515 1.00 88.38 83 ALA A N 1
ATOM 593 C CA . ALA A 1 83 ? -11.462 -2.631 2.943 1.00 88.38 83 ALA A CA 1
ATOM 594 C C . ALA A 1 83 ? -11.488 -2.667 1.407 1.00 88.38 83 ALA A C 1
ATOM 596 O O . ALA A 1 83 ? -10.453 -2.509 0.761 1.00 88.38 83 ALA A O 1
ATOM 597 N N . ILE A 1 84 ? -12.676 -2.823 0.814 1.00 91.06 84 ILE A N 1
ATOM 598 C CA . ILE A 1 84 ? -12.849 -2.783 -0.645 1.00 91.06 84 ILE A CA 1
ATOM 599 C C . ILE A 1 84 ? -12.483 -1.397 -1.183 1.00 91.06 84 ILE A C 1
ATOM 601 O O . ILE A 1 84 ? -11.679 -1.298 -2.105 1.00 91.06 84 ILE A O 1
ATOM 605 N N . VAL A 1 85 ? -13.016 -0.328 -0.580 1.00 90.62 85 VAL A N 1
ATOM 606 C CA . VAL A 1 85 ? -12.708 1.049 -0.996 1.00 90.62 85 VAL A CA 1
ATOM 607 C C . VAL A 1 85 ? -11.214 1.333 -0.864 1.00 90.62 85 VAL A C 1
ATOM 609 O O . VAL A 1 85 ? -10.619 1.839 -1.805 1.00 90.62 85 VAL A O 1
ATOM 612 N N . ALA A 1 86 ? -10.585 0.958 0.252 1.00 90.12 86 ALA A N 1
ATOM 613 C CA . ALA A 1 86 ? -9.151 1.146 0.449 1.00 90.12 86 ALA A CA 1
ATOM 614 C C . ALA A 1 86 ? -8.315 0.387 -0.593 1.00 90.12 86 ALA A C 1
ATOM 616 O O . ALA A 1 86 ? -7.308 0.909 -1.057 1.00 90.12 86 ALA A O 1
ATOM 617 N N . SER A 1 87 ? -8.751 -0.807 -1.003 1.00 92.81 87 SER A N 1
ATOM 618 C CA . SER A 1 87 ? -8.075 -1.602 -2.038 1.00 92.81 87 SER A CA 1
ATOM 619 C C . SER A 1 87 ? -8.170 -0.954 -3.418 1.00 92.81 87 SER A C 1
ATOM 621 O O . SER A 1 87 ? -7.174 -0.868 -4.128 1.00 92.81 87 SER A O 1
ATOM 623 N N . ILE A 1 88 ? -9.351 -0.444 -3.779 1.00 93.62 88 ILE A N 1
ATOM 624 C CA . ILE A 1 88 ? -9.560 0.300 -5.029 1.00 93.62 88 ILE A CA 1
ATOM 625 C C . ILE A 1 88 ? -8.728 1.586 -5.019 1.00 93.62 88 ILE A C 1
ATOM 627 O O . ILE A 1 88 ? -8.037 1.892 -5.984 1.00 93.62 88 ILE A O 1
ATOM 631 N N . VAL A 1 89 ? -8.745 2.321 -3.907 1.00 92.75 89 VAL A N 1
ATOM 632 C CA . VAL A 1 89 ? -7.948 3.539 -3.738 1.00 92.75 89 VAL A CA 1
ATOM 633 C C . VAL A 1 89 ? -6.453 3.232 -3.862 1.00 92.75 89 VAL A C 1
ATOM 635 O O . VAL A 1 89 ? -5.762 3.941 -4.582 1.00 92.75 89 VAL A O 1
ATOM 638 N N . MET A 1 90 ? -5.955 2.152 -3.250 1.00 93.44 90 MET A N 1
ATOM 639 C CA . MET A 1 90 ? -4.563 1.709 -3.414 1.00 93.44 90 MET A CA 1
ATOM 640 C C . MET A 1 90 ? -4.221 1.392 -4.873 1.00 93.44 90 MET A C 1
ATOM 642 O O . MET A 1 90 ? -3.141 1.763 -5.322 1.00 93.44 90 MET A O 1
ATOM 646 N N . ALA A 1 91 ? -5.129 0.750 -5.613 1.00 94.69 91 ALA A N 1
ATOM 647 C CA . ALA A 1 91 ? -4.918 0.425 -7.021 1.00 94.69 91 ALA A CA 1
ATOM 648 C C . ALA A 1 91 ? -4.693 1.668 -7.887 1.00 94.69 91 ALA A C 1
ATOM 650 O O . ALA A 1 91 ? -3.818 1.653 -8.743 1.00 94.69 91 ALA A O 1
ATOM 651 N N . PHE A 1 92 ? -5.442 2.746 -7.642 1.00 94.94 92 PHE A N 1
ATOM 652 C CA . PHE A 1 92 ? -5.281 4.006 -8.376 1.00 94.94 92 PHE A CA 1
ATOM 653 C C . PHE A 1 92 ? -4.138 4.871 -7.843 1.00 94.94 92 PHE A C 1
ATOM 655 O O . PHE A 1 92 ? -3.462 5.550 -8.611 1.00 94.94 92 PHE A O 1
ATOM 662 N N . LEU A 1 93 ? -3.895 4.857 -6.532 1.00 95.44 93 LEU A N 1
ATOM 663 C CA . LEU A 1 93 ? -2.821 5.646 -5.936 1.00 95.44 93 LEU A CA 1
ATOM 664 C C . LEU A 1 93 ? -1.432 5.083 -6.232 1.00 95.44 93 LEU A C 1
ATOM 666 O O . LEU A 1 93 ? -0.483 5.853 -6.242 1.00 95.44 93 LEU A O 1
ATOM 670 N N . ALA A 1 94 ? -1.290 3.779 -6.468 1.00 93.69 94 ALA A N 1
ATOM 671 C CA . ALA A 1 94 ? -0.007 3.168 -6.799 1.00 93.69 94 ALA A CA 1
ATOM 672 C C . ALA A 1 94 ? 0.632 3.729 -8.083 1.00 93.69 94 ALA A C 1
ATOM 674 O O . ALA A 1 94 ? 1.738 4.261 -7.986 1.00 93.69 94 ALA A O 1
ATOM 675 N N . PRO A 1 95 ? -0.025 3.704 -9.262 1.00 94.50 95 PRO A N 1
ATOM 676 C CA . PRO A 1 95 ? 0.530 4.319 -10.466 1.00 94.50 95 PRO A CA 1
ATOM 677 C C . PRO A 1 95 ? 0.705 5.834 -10.300 1.00 94.50 95 PRO A C 1
ATOM 679 O O . PRO A 1 95 ? 1.711 6.381 -10.740 1.00 94.50 95 PRO A O 1
ATOM 682 N N . LEU A 1 96 ? -0.208 6.513 -9.593 1.00 95.06 96 LEU A N 1
ATOM 683 C CA . LEU A 1 96 ? -0.052 7.938 -9.287 1.00 95.06 96 LEU A CA 1
ATOM 684 C C . LEU A 1 96 ? 1.184 8.216 -8.425 1.00 95.06 96 LEU A C 1
ATOM 686 O O . LEU A 1 96 ? 1.870 9.198 -8.674 1.00 95.06 96 LEU A O 1
ATOM 690 N N . ALA A 1 97 ? 1.491 7.371 -7.439 1.00 94.94 97 ALA A N 1
ATOM 691 C CA . ALA A 1 97 ? 2.682 7.498 -6.605 1.00 94.94 97 ALA A CA 1
ATOM 692 C C . ALA A 1 97 ? 3.956 7.273 -7.419 1.00 94.94 97 ALA A C 1
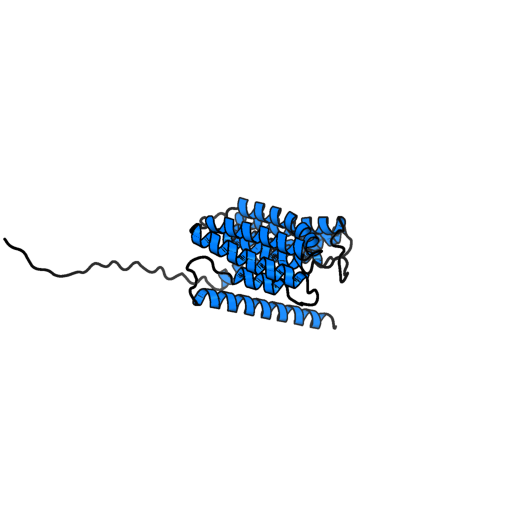ATOM 694 O O . ALA A 1 97 ? 4.895 8.053 -7.308 1.00 94.94 97 ALA A O 1
ATOM 695 N N . ILE A 1 98 ? 3.967 6.267 -8.291 1.00 94.19 98 ILE A N 1
ATOM 696 C CA . ILE A 1 98 ? 5.094 5.999 -9.189 1.00 94.19 98 ILE A CA 1
ATOM 697 C C . ILE A 1 98 ? 5.401 7.233 -10.048 1.00 94.19 98 ILE A C 1
ATOM 699 O O . ILE A 1 98 ? 6.543 7.699 -10.064 1.00 94.19 98 ILE A O 1
ATOM 703 N N . VAL A 1 99 ? 4.377 7.797 -10.700 1.00 95.12 99 VAL A N 1
ATOM 704 C CA . VAL A 1 99 ? 4.500 8.994 -11.548 1.00 95.12 99 VAL A CA 1
ATOM 705 C C . VAL A 1 99 ? 4.868 10.226 -10.718 1.00 95.12 99 VAL A C 1
ATOM 707 O O . VAL A 1 99 ? 5.769 10.977 -11.084 1.00 95.12 99 VAL A O 1
ATOM 710 N N . ALA A 1 100 ? 4.219 10.435 -9.570 1.00 94.69 100 ALA A N 1
ATOM 711 C CA . ALA A 1 100 ? 4.496 11.573 -8.696 1.00 94.69 100 ALA A CA 1
ATOM 712 C C . ALA A 1 100 ? 5.938 11.568 -8.172 1.00 94.69 100 ALA A C 1
ATOM 714 O O . ALA A 1 100 ? 6.486 12.632 -7.907 1.00 94.69 100 ALA A O 1
ATOM 715 N N . GLY A 1 101 ? 6.570 10.398 -8.065 1.00 90.19 101 GLY A N 1
ATOM 716 C CA . GLY A 1 101 ? 7.960 10.271 -7.640 1.00 90.19 101 GLY A CA 1
ATOM 717 C C . GLY A 1 101 ? 8.994 10.751 -8.663 1.00 90.19 101 GLY A C 1
ATOM 718 O O . GLY A 1 101 ? 10.172 10.797 -8.333 1.00 90.19 101 GLY A O 1
ATOM 719 N N . ILE A 1 102 ? 8.581 11.127 -9.882 1.00 91.50 102 ILE A N 1
ATOM 720 C CA . ILE A 1 102 ? 9.472 11.737 -10.885 1.00 91.50 102 ILE A CA 1
ATOM 721 C C . ILE A 1 102 ? 9.960 13.116 -10.422 1.00 91.50 102 ILE A C 1
ATOM 723 O O . ILE A 1 102 ? 11.079 13.505 -10.749 1.00 91.50 102 ILE A O 1
ATOM 727 N N . SER A 1 103 ? 9.142 13.860 -9.665 1.00 93.00 103 SER A N 1
ATOM 728 C CA . SER A 1 103 ? 9.525 15.175 -9.147 1.00 93.00 103 SER A CA 1
ATOM 72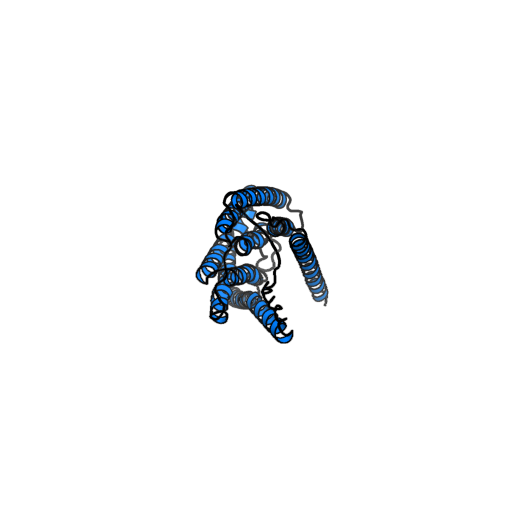9 C C . SER A 1 103 ? 9.384 15.242 -7.620 1.00 93.00 103 SER A C 1
ATOM 731 O O . SER A 1 103 ? 8.369 14.792 -7.074 1.00 93.00 103 SER A O 1
ATOM 733 N N . PRO A 1 104 ? 10.347 15.855 -6.904 1.00 92.31 104 PRO A N 1
ATOM 734 C CA . PRO A 1 104 ? 10.260 15.999 -5.451 1.00 92.31 104 PRO A CA 1
ATOM 735 C C . PRO A 1 104 ? 8.992 16.723 -4.991 1.00 92.31 104 PRO A C 1
ATOM 737 O O . PRO A 1 104 ? 8.370 16.340 -4.000 1.00 92.31 104 PRO A O 1
ATOM 740 N N . VAL A 1 105 ? 8.567 17.744 -5.742 1.00 94.19 105 VAL A N 1
ATOM 741 C CA . VAL A 1 105 ? 7.380 18.550 -5.428 1.00 94.19 105 VAL A CA 1
ATOM 742 C C . VAL A 1 105 ? 6.098 17.734 -5.591 1.00 94.19 105 VAL A C 1
ATOM 744 O O . VAL A 1 105 ? 5.254 17.745 -4.695 1.00 94.19 105 VAL A O 1
ATOM 747 N N . SER A 1 106 ? 5.946 16.999 -6.698 1.00 93.25 106 SER A N 1
ATOM 748 C CA . SER A 1 106 ? 4.762 16.166 -6.943 1.00 93.25 106 SER A CA 1
ATOM 749 C C . SER A 1 106 ? 4.635 15.057 -5.901 1.00 93.25 106 SER A C 1
ATOM 751 O O . SER A 1 106 ? 3.542 14.834 -5.375 1.00 93.25 106 SER A O 1
ATOM 753 N N . GLY A 1 107 ? 5.742 14.397 -5.551 1.00 92.12 107 GLY A N 1
ATOM 754 C CA . GLY A 1 107 ? 5.733 13.350 -4.536 1.00 92.12 107 GLY A CA 1
ATOM 755 C C . GLY A 1 107 ? 5.406 13.880 -3.139 1.00 92.12 107 GLY A C 1
ATOM 756 O O . GLY A 1 107 ? 4.582 13.296 -2.430 1.00 92.12 107 GLY A O 1
ATOM 757 N N . ALA A 1 108 ? 5.975 15.030 -2.768 1.00 93.31 108 ALA A N 1
ATOM 758 C CA . ALA A 1 108 ? 5.663 15.705 -1.512 1.00 93.31 108 ALA A CA 1
ATOM 759 C C . ALA A 1 108 ? 4.190 16.148 -1.448 1.00 93.31 108 ALA A C 1
ATOM 761 O O . ALA A 1 108 ? 3.525 15.923 -0.437 1.00 93.31 108 ALA A O 1
ATOM 762 N N . ALA A 1 109 ? 3.648 16.700 -2.539 1.00 95.06 109 ALA A N 1
ATOM 763 C CA . ALA A 1 109 ? 2.245 17.097 -2.629 1.00 95.06 109 ALA A CA 1
ATOM 764 C C . ALA A 1 109 ? 1.292 15.898 -2.488 1.00 95.06 109 ALA A C 1
ATOM 766 O O . ALA A 1 109 ? 0.321 15.969 -1.730 1.00 95.06 109 ALA A O 1
ATOM 767 N N . LEU A 1 110 ? 1.586 14.775 -3.154 1.00 95.94 110 LEU A N 1
ATOM 768 C CA . LEU A 1 110 ? 0.806 13.545 -3.006 1.00 95.94 110 LEU A CA 1
ATOM 769 C C . LEU A 1 110 ? 0.811 13.069 -1.548 1.00 95.94 110 LEU A C 1
ATOM 771 O O . LEU A 1 110 ? -0.248 12.797 -0.981 1.00 95.94 110 LEU A O 1
ATOM 775 N N . MET A 1 111 ? 1.984 13.016 -0.917 1.00 94.81 111 MET A N 1
ATOM 776 C CA . MET A 1 111 ? 2.102 12.603 0.481 1.00 94.81 111 MET A CA 1
ATOM 777 C C . MET A 1 111 ? 1.386 13.549 1.444 1.00 94.81 111 MET A C 1
ATOM 779 O O . MET A 1 111 ? 0.761 13.077 2.397 1.00 94.81 111 MET A O 1
ATOM 783 N N . ALA A 1 112 ? 1.401 14.857 1.180 1.00 94.50 112 ALA A N 1
ATOM 784 C CA . ALA A 1 112 ? 0.647 15.834 1.955 1.00 94.50 112 ALA A CA 1
ATOM 785 C C . ALA A 1 112 ? -0.858 15.535 1.908 1.00 94.50 112 ALA A C 1
ATOM 787 O O . ALA A 1 112 ? -1.512 15.463 2.950 1.00 94.50 112 ALA A O 1
ATOM 788 N N . ILE A 1 113 ? -1.401 15.284 0.711 1.00 95.31 113 ILE A N 1
ATOM 789 C CA . ILE A 1 113 ? -2.814 14.928 0.522 1.00 95.31 113 ILE A CA 1
ATOM 790 C C . ILE A 1 113 ? -3.141 13.632 1.272 1.00 95.31 113 ILE A C 1
ATOM 792 O O . ILE A 1 113 ? -4.123 13.581 2.018 1.00 95.31 113 ILE A O 1
ATOM 796 N N . LEU A 1 114 ? -2.303 12.597 1.149 1.00 94.75 114 LEU A N 1
ATOM 797 C CA . LEU A 1 114 ? -2.506 11.339 1.870 1.00 94.75 114 LEU A CA 1
ATOM 798 C C . LEU A 1 114 ? -2.488 11.556 3.389 1.00 94.75 114 LEU A C 1
ATOM 800 O O . LEU A 1 114 ? -3.385 11.077 4.084 1.00 94.75 114 LEU A O 1
ATOM 804 N N . CYS A 1 115 ? -1.556 12.350 3.912 1.00 92.94 115 CYS A N 1
ATOM 805 C CA . CYS A 1 115 ? -1.503 12.699 5.331 1.00 92.94 115 CYS A CA 1
ATOM 806 C C . CYS A 1 115 ? -2.760 13.447 5.801 1.00 92.94 115 CYS A C 1
ATOM 808 O O . CYS A 1 115 ? -3.315 13.112 6.850 1.00 92.94 115 CYS A O 1
ATOM 810 N N . MET A 1 116 ? -3.284 14.385 5.005 1.00 92.31 116 MET A N 1
ATOM 811 C CA . MET A 1 116 ? -4.551 15.063 5.304 1.00 92.31 116 MET A CA 1
ATOM 812 C C . MET A 1 116 ? -5.734 14.087 5.346 1.00 92.31 116 MET A C 1
ATOM 814 O O . MET A 1 116 ? -6.586 14.183 6.236 1.00 92.31 116 MET A O 1
ATOM 818 N N . THR A 1 117 ? -5.787 13.106 4.437 1.00 91.88 117 THR A N 1
ATOM 819 C CA . THR A 1 117 ? -6.843 12.078 4.464 1.00 91.88 117 THR A CA 1
ATOM 820 C C . THR A 1 117 ? -6.750 11.182 5.699 1.00 91.88 117 THR A C 1
ATOM 822 O O . THR A 1 117 ? -7.772 10.916 6.334 1.00 91.88 117 THR A O 1
ATOM 825 N N . VAL A 1 118 ? -5.541 10.783 6.110 1.00 90.81 118 VAL A N 1
ATOM 826 C CA . VAL A 1 118 ? -5.308 10.027 7.354 1.00 90.81 118 VAL A CA 1
ATOM 827 C C . VAL A 1 118 ? -5.728 10.848 8.573 1.00 90.81 118 VAL A C 1
ATOM 829 O O . VAL A 1 118 ? -6.413 10.342 9.466 1.00 90.81 118 VAL A O 1
ATOM 832 N N . GLY A 1 119 ? -5.395 12.136 8.571 1.00 86.94 119 GLY A N 1
ATOM 833 C CA . GLY A 1 119 ? -5.858 13.112 9.545 1.00 86.94 119 GLY A CA 1
ATOM 834 C C . GLY A 1 119 ? -7.379 13.153 9.674 1.00 86.94 119 GLY A C 1
ATOM 835 O O . GLY A 1 119 ? -7.929 13.028 10.769 1.00 86.94 119 GLY A O 1
ATOM 836 N N . ARG A 1 120 ? -8.092 13.207 8.546 1.00 88.50 120 ARG A N 1
ATOM 837 C CA . ARG A 1 120 ? -9.559 13.145 8.516 1.00 88.50 120 ARG A CA 1
ATOM 838 C C . ARG A 1 120 ? -10.101 11.803 9.022 1.00 88.50 120 ARG A C 1
ATOM 840 O O . ARG A 1 120 ? -11.087 11.799 9.758 1.00 88.50 120 ARG A O 1
ATOM 847 N N . LEU A 1 121 ? -9.454 10.682 8.694 1.00 88.06 121 LEU A N 1
ATOM 848 C CA . LEU A 1 121 ? -9.822 9.349 9.197 1.00 88.06 121 LEU A CA 1
ATOM 849 C C . LEU A 1 121 ? -9.644 9.215 10.715 1.00 88.06 121 LEU A C 1
ATOM 851 O O . LEU A 1 121 ? -10.321 8.400 11.346 1.00 88.06 121 LEU A O 1
ATOM 855 N N . SER A 1 122 ? -8.788 10.035 11.327 1.00 86.06 122 SER A N 1
ATOM 856 C CA . SER A 1 122 ? -8.610 10.027 12.779 1.00 86.06 122 SER A CA 1
ATOM 857 C C . SER A 1 122 ? -9.846 10.472 13.557 1.00 86.06 122 SER A C 1
ATOM 859 O O . SER A 1 122 ? -10.128 9.953 14.638 1.00 86.06 122 SER A O 1
ATOM 861 N N . ARG A 1 123 ? -10.671 11.336 12.958 1.00 85.81 123 ARG A N 1
ATOM 862 C CA . ARG A 1 123 ? -11.947 11.765 13.541 1.00 85.81 123 ARG A CA 1
ATOM 863 C C . ARG A 1 123 ? -12.981 10.648 13.650 1.00 85.81 123 ARG A C 1
ATOM 865 O O . ARG A 1 123 ? -13.943 10.796 14.389 1.00 85.81 123 ARG A O 1
ATOM 872 N N . VAL A 1 124 ? -12.806 9.559 12.904 1.00 84.69 124 VAL A N 1
ATOM 873 C CA . VAL A 1 124 ? -13.698 8.389 12.917 1.00 84.69 124 VAL A CA 1
ATOM 874 C C . VAL A 1 124 ? -13.013 7.142 13.486 1.00 84.69 124 VAL A C 1
ATOM 876 O O . VAL A 1 124 ? -13.573 6.055 13.425 1.00 84.69 124 VAL A O 1
ATOM 879 N N . GLY A 1 125 ? -11.799 7.274 14.035 1.00 81.69 125 GLY A N 1
ATOM 880 C CA . GLY A 1 125 ? -11.063 6.163 14.646 1.00 81.69 125 GLY A CA 1
ATOM 881 C C . GLY A 1 125 ? -10.400 5.191 13.656 1.00 81.69 125 GLY A C 1
ATOM 882 O O . GLY A 1 125 ? -9.930 4.131 14.071 1.00 81.69 125 GLY A O 1
ATOM 883 N N . LEU A 1 126 ? -10.338 5.530 12.361 1.00 85.06 126 LEU A N 1
ATOM 884 C CA . LEU A 1 126 ? -9.768 4.690 11.291 1.00 85.06 126 LEU A CA 1
ATOM 885 C C . LEU A 1 126 ? -8.313 5.040 10.935 1.00 85.06 126 LEU A C 1
ATOM 887 O O . LEU A 1 126 ? -7.745 4.479 10.001 1.00 85.06 126 LEU A O 1
ATOM 891 N N . GLN A 1 127 ? -7.669 5.941 11.680 1.00 83.38 127 GLN A N 1
ATOM 892 C CA . GLN A 1 127 ? -6.323 6.426 11.356 1.00 83.38 127 GLN A CA 1
ATOM 893 C C . GLN A 1 127 ? -5.268 5.320 11.284 1.00 83.38 127 GLN A C 1
ATOM 895 O O . GLN A 1 127 ? -4.373 5.394 10.455 1.00 83.38 127 GLN A O 1
ATOM 900 N N . LYS A 1 128 ? -5.363 4.276 12.118 1.00 82.06 128 LYS A N 1
ATOM 901 C CA . LYS A 1 128 ? -4.329 3.227 12.180 1.00 82.06 128 LYS A CA 1
ATOM 902 C C . LYS A 1 128 ? -4.251 2.403 10.895 1.00 82.06 128 LYS A C 1
ATOM 904 O O . LYS A 1 128 ? -3.159 2.049 10.473 1.00 82.06 128 LYS A O 1
ATOM 909 N N . SER A 1 129 ? -5.395 2.088 10.295 1.00 82.94 129 SER A N 1
ATOM 910 C CA . SER A 1 129 ? -5.459 1.365 9.025 1.00 82.94 129 SER A CA 1
ATOM 911 C C . SER A 1 129 ? -5.297 2.303 7.835 1.00 82.94 129 SER A C 1
ATOM 913 O O . SER A 1 129 ? -4.610 1.944 6.885 1.00 82.94 129 SER A O 1
ATOM 915 N N . GLY A 1 130 ? -5.833 3.525 7.919 1.00 85.19 130 GLY A N 1
ATOM 916 C CA . GLY A 1 130 ? -5.627 4.557 6.904 1.00 85.19 130 GLY A CA 1
ATOM 917 C C . GLY A 1 130 ? -4.158 4.934 6.718 1.00 85.19 130 GLY A C 1
ATOM 918 O O . GLY A 1 130 ? -3.721 5.110 5.590 1.00 85.19 130 GLY A O 1
ATOM 919 N N . LEU A 1 131 ? -3.377 4.992 7.801 1.00 89.12 131 LEU A N 1
ATOM 920 C CA . LEU A 1 131 ? -1.954 5.340 7.766 1.00 89.12 131 LEU A CA 1
ATOM 921 C C . LEU A 1 131 ? -1.095 4.319 7.010 1.00 89.12 131 LEU A C 1
ATOM 923 O O . LEU A 1 131 ? -0.051 4.680 6.476 1.00 89.12 131 LEU A O 1
ATOM 927 N N . LEU A 1 132 ? -1.536 3.063 6.904 1.00 88.88 132 LEU A N 1
ATOM 928 C CA . LEU A 1 132 ? -0.801 2.070 6.123 1.00 88.88 132 LEU A CA 1
ATOM 929 C C . LEU A 1 132 ? -0.778 2.413 4.631 1.00 88.88 132 LEU A C 1
ATOM 931 O O . LEU A 1 132 ? 0.188 2.059 3.972 1.00 88.88 132 LEU A O 1
ATOM 935 N N . VAL A 1 133 ? -1.775 3.135 4.108 1.00 91.31 133 VAL A N 1
ATOM 936 C CA . VAL A 1 133 ? -1.815 3.556 2.696 1.00 91.31 133 VAL A CA 1
ATOM 937 C C . VAL A 1 133 ? -0.587 4.405 2.326 1.00 91.31 133 VAL A C 1
ATOM 939 O O . VAL A 1 133 ? 0.199 3.946 1.498 1.00 91.31 133 VAL A O 1
ATOM 942 N N . PRO A 1 134 ? -0.335 5.582 2.940 1.00 91.62 134 PRO A N 1
ATOM 943 C CA . PRO A 1 134 ? 0.859 6.368 2.627 1.00 91.62 134 PRO A CA 1
ATOM 944 C C . PRO A 1 134 ? 2.164 5.659 2.998 1.00 91.62 134 PRO A C 1
ATOM 946 O O . PRO A 1 134 ? 3.127 5.764 2.247 1.00 91.62 134 PRO A O 1
ATOM 949 N N . VAL A 1 135 ? 2.207 4.895 4.100 1.00 90.31 135 VAL A N 1
ATOM 950 C CA . VAL A 1 135 ? 3.412 4.127 4.477 1.00 90.31 135 VAL A CA 1
ATOM 951 C C . VAL A 1 135 ? 3.814 3.159 3.367 1.00 90.31 135 VAL A C 1
ATOM 953 O O . VAL A 1 135 ? 4.984 3.063 3.010 1.00 90.31 135 VAL A O 1
ATOM 956 N N . MET A 1 136 ? 2.840 2.438 2.823 1.00 90.12 136 MET A N 1
ATOM 957 C CA . MET A 1 136 ? 3.070 1.449 1.782 1.00 90.12 136 MET A CA 1
ATOM 958 C C . MET A 1 136 ? 3.373 2.093 0.426 1.00 90.12 136 MET A C 1
ATOM 960 O O . MET A 1 136 ? 4.245 1.620 -0.297 1.00 90.12 136 MET A O 1
ATOM 964 N N . LEU A 1 137 ? 2.706 3.201 0.097 1.00 91.81 137 LEU A N 1
ATOM 965 C CA . LEU A 1 137 ? 2.940 3.929 -1.152 1.00 91.81 137 LEU A CA 1
ATOM 966 C C . LEU A 1 137 ? 4.280 4.673 -1.185 1.00 91.81 137 LEU A C 1
ATOM 968 O O . LEU A 1 137 ? 4.783 4.925 -2.274 1.00 91.81 137 LEU A O 1
ATOM 972 N N . ALA A 1 138 ? 4.887 4.984 -0.034 1.00 90.88 138 ALA A N 1
ATOM 973 C CA . ALA A 1 138 ? 6.205 5.622 0.020 1.00 90.88 138 ALA A CA 1
ATOM 974 C C . ALA A 1 138 ? 7.283 4.809 -0.712 1.00 90.88 138 ALA A C 1
ATOM 976 O O . ALA A 1 138 ? 8.172 5.387 -1.331 1.00 90.88 138 ALA A O 1
ATOM 977 N N . TRP A 1 139 ? 7.169 3.479 -0.700 1.00 89.31 139 TRP A N 1
ATOM 978 C CA . TRP A 1 139 ? 8.060 2.593 -1.447 1.00 89.31 139 TRP A CA 1
ATOM 979 C C . TRP A 1 139 ? 7.899 2.782 -2.952 1.00 89.31 139 TRP A C 1
ATOM 981 O O . TRP A 1 139 ? 8.870 3.098 -3.624 1.00 89.31 139 TRP A O 1
ATOM 991 N N . ALA A 1 140 ? 6.668 2.695 -3.464 1.00 89.56 140 ALA A N 1
ATOM 992 C CA . ALA A 1 140 ? 6.387 2.869 -4.891 1.00 89.56 140 ALA A CA 1
ATOM 993 C C . ALA A 1 140 ? 6.705 4.288 -5.399 1.00 89.56 140 ALA A C 1
ATOM 995 O O . ALA A 1 140 ? 7.062 4.464 -6.560 1.00 89.56 140 ALA A O 1
ATOM 996 N N . LEU A 1 141 ? 6.581 5.293 -4.526 1.00 91.75 141 LEU A N 1
ATOM 997 C CA . LEU A 1 141 ? 6.945 6.681 -4.804 1.00 91.75 141 LEU A CA 1
ATOM 998 C C . LEU A 1 141 ? 8.457 6.837 -5.021 1.00 91.75 141 LEU A C 1
ATOM 1000 O O . LEU A 1 141 ? 8.889 7.486 -5.971 1.00 91.75 141 LEU A O 1
ATOM 1004 N N . ILE A 1 142 ? 9.262 6.263 -4.126 1.00 88.88 142 ILE A N 1
ATOM 1005 C CA . ILE A 1 142 ? 10.711 6.489 -4.098 1.00 88.88 142 ILE A CA 1
ATOM 1006 C C . ILE A 1 142 ? 11.430 5.528 -5.034 1.00 88.88 142 ILE A C 1
ATOM 1008 O O . ILE A 1 142 ? 12.162 5.979 -5.912 1.00 88.88 142 ILE A O 1
ATOM 1012 N N . ASP A 1 143 ? 11.180 4.231 -4.882 1.00 87.00 143 ASP A N 1
ATOM 1013 C CA . ASP A 1 143 ? 11.863 3.167 -5.611 1.00 87.00 143 ASP A CA 1
ATOM 1014 C C . ASP A 1 143 ? 10.826 2.176 -6.166 1.00 87.00 143 ASP A C 1
ATOM 1016 O O . ASP A 1 143 ? 10.458 1.207 -5.497 1.00 87.00 143 ASP A O 1
ATOM 1020 N N . PRO A 1 144 ? 10.240 2.472 -7.339 1.00 88.50 144 PRO A N 1
ATOM 1021 C CA . PRO A 1 144 ? 9.174 1.668 -7.911 1.00 88.50 144 PRO A CA 1
ATOM 1022 C C . PRO A 1 144 ? 9.671 0.265 -8.298 1.00 88.50 144 PRO A C 1
ATOM 1024 O O . PRO A 1 144 ? 10.842 0.088 -8.631 1.00 88.50 144 PRO A O 1
ATOM 1027 N N . PRO A 1 145 ? 8.784 -0.745 -8.301 1.00 86.62 145 PRO A N 1
ATOM 1028 C CA . PRO A 1 145 ? 9.165 -2.124 -8.577 1.00 86.62 145 PRO A CA 1
ATOM 1029 C C . PRO A 1 145 ? 9.811 -2.296 -9.953 1.00 86.62 145 PRO A C 1
ATOM 1031 O O . PRO A 1 145 ? 9.213 -1.975 -10.979 1.00 86.62 145 PRO A O 1
ATOM 1034 N N . ALA A 1 146 ? 10.993 -2.911 -9.968 1.00 85.75 146 ALA A N 1
ATOM 1035 C CA . ALA A 1 146 ? 11.680 -3.311 -11.188 1.00 85.75 146 ALA A CA 1
ATOM 1036 C C . ALA A 1 146 ? 10.800 -4.203 -12.081 1.00 85.75 146 ALA A C 1
ATOM 1038 O O . ALA A 1 146 ? 10.199 -5.181 -11.622 1.00 85.75 146 ALA A O 1
ATOM 1039 N N . TRP A 1 147 ? 10.779 -3.900 -13.377 1.00 85.31 147 TRP A N 1
ATOM 1040 C CA . TRP A 1 147 ? 10.044 -4.648 -14.395 1.00 85.31 147 TRP A CA 1
ATOM 1041 C C . TRP A 1 147 ? 11.015 -5.283 -15.390 1.00 85.31 147 TRP A C 1
ATOM 1043 O O . TRP A 1 147 ? 12.017 -4.669 -15.751 1.00 85.31 147 TRP A O 1
ATOM 1053 N N . ASN A 1 148 ? 10.752 -6.517 -15.834 1.00 80.94 148 ASN A N 1
ATOM 1054 C CA . ASN A 1 148 ? 11.597 -7.247 -16.792 1.00 80.94 148 ASN A CA 1
ATOM 1055 C C . ASN A 1 148 ? 13.085 -7.386 -16.393 1.00 80.94 148 ASN A C 1
ATOM 1057 O O . ASN A 1 148 ? 13.938 -7.568 -17.259 1.00 80.94 148 ASN A O 1
ATOM 1061 N N . GLY A 1 149 ? 13.408 -7.312 -15.099 1.00 73.62 149 GLY A N 1
ATOM 1062 C CA . GLY A 1 149 ? 14.791 -7.383 -14.611 1.00 73.62 149 GLY A CA 1
ATOM 1063 C C . GLY A 1 149 ? 15.615 -6.109 -14.836 1.00 73.62 149 GLY A C 1
ATOM 1064 O O . GLY A 1 149 ? 16.826 -6.137 -14.637 1.00 73.62 149 GLY A O 1
ATOM 1065 N N . ALA A 1 150 ? 14.985 -5.002 -15.241 1.00 78.31 150 ALA A N 1
ATOM 1066 C CA . ALA A 1 150 ? 15.651 -3.712 -15.363 1.00 78.31 150 ALA A CA 1
ATOM 1067 C C . ALA A 1 150 ? 15.958 -3.103 -13.983 1.00 78.31 150 ALA A C 1
ATOM 1069 O O . ALA A 1 150 ? 15.196 -3.274 -13.033 1.00 78.31 150 ALA A O 1
ATOM 1070 N N . THR A 1 151 ? 17.065 -2.364 -13.879 1.00 71.88 151 THR A N 1
ATOM 1071 C CA . THR A 1 151 ? 17.468 -1.644 -12.655 1.00 71.88 151 THR A CA 1
ATOM 1072 C C . THR A 1 151 ? 16.731 -0.319 -12.468 1.00 71.88 151 THR A C 1
ATOM 1074 O O . THR A 1 151 ? 16.717 0.230 -11.371 1.00 71.88 151 THR A O 1
ATOM 1077 N N . SER A 1 152 ? 16.105 0.193 -13.525 1.00 77.69 152 SER A N 1
ATOM 1078 C CA . SER A 1 152 ? 15.220 1.352 -13.502 1.00 77.69 152 SER A CA 1
ATOM 1079 C C . SER A 1 152 ? 14.046 1.113 -14.446 1.00 77.69 152 SER A C 1
ATOM 1081 O O . SER A 1 152 ? 14.133 0.324 -15.389 1.00 77.69 152 SER A O 1
ATOM 1083 N N . VAL A 1 153 ? 12.921 1.767 -14.168 1.00 84.25 153 VAL A N 1
ATOM 1084 C CA . VAL A 1 153 ? 11.691 1.623 -14.950 1.00 84.25 153 VAL A CA 1
ATOM 1085 C C . VAL A 1 153 ? 11.259 2.986 -15.457 1.00 84.25 153 VAL A C 1
ATOM 1087 O O . VAL A 1 153 ? 11.358 3.981 -14.732 1.00 84.25 153 VAL A O 1
ATOM 1090 N N . ASP A 1 154 ? 10.756 3.025 -16.688 1.00 88.44 154 ASP A N 1
ATOM 1091 C CA . ASP A 1 154 ? 10.058 4.199 -17.190 1.00 88.44 154 ASP A CA 1
ATOM 1092 C C . ASP A 1 154 ? 8.742 4.376 -16.420 1.00 88.44 154 ASP A C 1
ATOM 1094 O O . ASP A 1 154 ? 7.781 3.619 -16.567 1.00 88.44 154 ASP A O 1
ATOM 1098 N N . ARG A 1 155 ? 8.716 5.398 -15.564 1.00 89.19 155 ARG A N 1
ATOM 1099 C CA . ARG A 1 155 ? 7.580 5.725 -14.697 1.00 89.19 155 ARG A CA 1
ATOM 1100 C C . ARG A 1 155 ? 6.374 6.259 -15.476 1.00 89.19 155 ARG A C 1
ATOM 1102 O O . ARG A 1 155 ? 5.318 6.413 -14.871 1.00 89.19 155 ARG A O 1
ATOM 1109 N N . LEU A 1 156 ? 6.521 6.543 -16.772 1.00 92.88 156 LEU A N 1
ATOM 1110 C CA . LEU A 1 156 ? 5.455 7.006 -17.661 1.00 92.88 156 LEU A CA 1
ATOM 1111 C C . LEU A 1 156 ? 4.969 5.919 -18.633 1.00 92.88 156 LEU A C 1
ATOM 1113 O O . LEU A 1 156 ? 3.986 6.148 -19.342 1.00 92.88 156 LEU A O 1
ATOM 1117 N N . ASP A 1 157 ? 5.595 4.735 -18.650 1.00 92.81 157 ASP A N 1
ATOM 1118 C CA . ASP A 1 157 ? 5.145 3.633 -19.499 1.00 92.81 157 ASP A CA 1
ATOM 1119 C C . ASP A 1 157 ? 3.738 3.177 -19.086 1.00 92.81 157 ASP A C 1
ATOM 1121 O O . ASP A 1 157 ? 3.491 2.675 -17.985 1.00 92.81 157 ASP A O 1
ATOM 1125 N N . THR A 1 158 ? 2.794 3.334 -20.012 1.00 92.75 158 THR A N 1
ATOM 1126 C CA . THR A 1 158 ? 1.386 2.996 -19.795 1.00 92.75 158 THR A CA 1
ATOM 1127 C C . THR A 1 158 ? 1.205 1.501 -19.541 1.00 92.75 158 THR A C 1
ATOM 1129 O O . THR A 1 158 ? 0.392 1.125 -18.696 1.00 92.75 158 THR A O 1
ATOM 1132 N N . GLY A 1 159 ? 1.972 0.642 -20.222 1.00 91.25 159 GLY A N 1
ATOM 1133 C CA . GLY A 1 159 ? 1.895 -0.806 -20.028 1.00 91.25 159 GLY A CA 1
ATOM 1134 C C . GLY A 1 159 ? 2.296 -1.193 -18.607 1.00 91.25 159 GLY A C 1
ATOM 1135 O O . GLY A 1 159 ? 1.553 -1.887 -17.908 1.00 91.25 159 GLY A O 1
ATOM 1136 N N . TYR A 1 160 ? 3.434 -0.675 -18.151 1.00 91.44 160 TYR A N 1
ATOM 1137 C CA . TYR A 1 160 ? 3.900 -0.834 -16.780 1.00 91.44 160 TYR A CA 1
ATOM 1138 C C . TYR A 1 160 ? 2.897 -0.306 -15.737 1.00 91.44 160 TYR A C 1
ATOM 1140 O O . TYR A 1 160 ? 2.545 -1.030 -14.801 1.00 91.44 160 TYR A O 1
ATOM 1148 N N . LEU A 1 161 ? 2.370 0.913 -15.899 1.00 94.12 161 LEU A N 1
ATOM 1149 C CA . LEU A 1 161 ? 1.420 1.506 -14.946 1.00 94.12 161 LEU A CA 1
ATOM 1150 C C . LEU A 1 161 ? 0.096 0.727 -14.858 1.00 94.12 161 LEU A C 1
ATOM 1152 O O . LEU A 1 161 ? -0.472 0.591 -13.768 1.00 94.12 161 LEU A O 1
ATOM 1156 N N . LEU A 1 162 ? -0.385 0.170 -15.973 1.00 94.06 162 LEU A N 1
ATOM 1157 C CA . LEU A 1 162 ? -1.558 -0.709 -15.986 1.00 94.06 162 LEU A CA 1
ATOM 1158 C C . LEU A 1 162 ? -1.299 -1.999 -15.205 1.00 94.06 162 LEU A C 1
ATOM 1160 O O . LEU A 1 162 ? -2.131 -2.400 -14.385 1.00 94.06 162 LEU A O 1
ATOM 1164 N N . TRP A 1 163 ? -0.128 -2.614 -15.387 1.00 93.50 163 TRP A N 1
ATOM 1165 C CA . TRP A 1 163 ? 0.267 -3.774 -14.591 1.00 93.50 163 TRP A CA 1
ATOM 1166 C C . TRP A 1 163 ? 0.372 -3.440 -13.105 1.00 93.50 163 TRP A C 1
ATOM 1168 O O . TRP A 1 163 ? -0.131 -4.208 -12.287 1.00 93.50 163 TRP A O 1
ATOM 1178 N N . MET A 1 164 ? 0.933 -2.285 -12.738 1.00 94.44 164 MET A N 1
ATOM 1179 C CA . MET A 1 164 ? 0.999 -1.849 -11.338 1.00 94.44 164 MET A CA 1
ATOM 1180 C C . MET A 1 164 ? -0.380 -1.621 -10.731 1.00 94.44 164 MET A C 1
ATOM 1182 O O . MET A 1 164 ? -0.636 -2.057 -9.608 1.00 94.44 164 MET A O 1
ATOM 1186 N N . THR A 1 165 ? -1.295 -1.026 -11.494 1.00 95.69 165 THR A N 1
ATOM 1187 C CA . THR A 1 165 ? -2.700 -0.876 -11.094 1.00 95.69 165 THR A CA 1
ATOM 1188 C C . THR A 1 165 ? -3.319 -2.239 -10.794 1.00 95.69 165 THR A C 1
ATOM 1190 O O . THR A 1 165 ? -3.935 -2.429 -9.746 1.00 95.69 165 THR A O 1
ATOM 1193 N N . LEU A 1 166 ? -3.119 -3.215 -11.684 1.00 94.69 166 LEU A N 1
ATOM 1194 C CA . LEU A 1 166 ? -3.692 -4.551 -11.553 1.00 94.69 166 LEU A CA 1
ATOM 1195 C C . LEU A 1 166 ? -3.064 -5.338 -10.392 1.00 94.69 166 LEU A C 1
ATOM 1197 O O . LEU A 1 166 ? -3.793 -5.927 -9.596 1.00 94.69 166 LEU A O 1
ATOM 1201 N N . ILE A 1 167 ? -1.736 -5.288 -10.241 1.00 94.12 167 ILE A N 1
ATOM 1202 C CA . ILE A 1 167 ? -0.999 -5.888 -9.117 1.00 94.12 167 ILE A CA 1
ATOM 1203 C C . ILE A 1 167 ? -1.526 -5.339 -7.794 1.00 94.12 167 ILE A C 1
ATOM 1205 O O . ILE A 1 167 ? -1.821 -6.112 -6.878 1.00 94.12 167 ILE A O 1
ATOM 1209 N N . PHE A 1 168 ? -1.690 -4.017 -7.694 1.00 95.06 168 PHE A N 1
ATOM 1210 C CA . PHE A 1 168 ? -2.152 -3.408 -6.457 1.00 95.06 168 PHE A CA 1
ATOM 1211 C C . PHE A 1 168 ? -3.634 -3.667 -6.181 1.00 95.06 168 PHE A C 1
ATOM 1213 O O . PHE A 1 168 ? -4.014 -3.901 -5.029 1.00 95.06 168 PHE A O 1
ATOM 1220 N N . LEU A 1 169 ? -4.461 -3.689 -7.230 1.00 95.25 169 LEU A N 1
ATOM 1221 C CA . LEU A 1 169 ? -5.877 -4.020 -7.134 1.00 95.25 169 LEU A CA 1
ATOM 1222 C C . LEU A 1 169 ? -6.074 -5.445 -6.629 1.00 95.25 169 LEU A C 1
ATOM 1224 O O . LEU A 1 169 ? -6.739 -5.642 -5.617 1.00 95.25 169 LEU A O 1
ATOM 1228 N N . VAL A 1 170 ? -5.481 -6.432 -7.302 1.00 93.94 170 VAL A N 1
ATOM 1229 C CA . VAL A 1 170 ? -5.587 -7.847 -6.922 1.00 93.94 170 VAL A CA 1
ATOM 1230 C C . VAL A 1 170 ? -4.987 -8.064 -5.535 1.00 93.94 170 VAL A C 1
ATOM 1232 O O . VAL A 1 170 ? -5.605 -8.721 -4.695 1.00 93.94 170 VAL A O 1
ATOM 1235 N N . GLY A 1 171 ? -3.840 -7.432 -5.274 1.00 91.94 171 GLY A N 1
ATOM 1236 C CA . GLY A 1 171 ? -3.152 -7.434 -3.992 1.00 91.94 171 GLY A CA 1
ATOM 1237 C C . GLY A 1 171 ? -4.038 -7.041 -2.814 1.00 91.94 171 GLY A C 1
ATOM 1238 O O . GLY A 1 171 ? -4.136 -7.789 -1.846 1.00 91.94 171 GLY A O 1
ATOM 1239 N N . GLY A 1 172 ? -4.732 -5.903 -2.898 1.00 92.00 172 GLY A N 1
ATOM 1240 C CA . GLY A 1 172 ? -5.626 -5.446 -1.828 1.00 92.00 172 GLY A CA 1
ATOM 1241 C C . GLY A 1 172 ? -6.988 -6.139 -1.816 1.00 92.00 172 GLY A C 1
ATOM 1242 O O . GLY A 1 172 ? -7.512 -6.486 -0.752 1.00 92.00 172 GLY A O 1
ATOM 1243 N N . LEU A 1 173 ? -7.566 -6.375 -2.995 1.00 93.00 173 LEU A N 1
ATOM 1244 C CA . LEU A 1 173 ? -8.948 -6.827 -3.123 1.00 93.00 173 LEU A CA 1
ATOM 1245 C C . LEU A 1 173 ? -9.133 -8.273 -2.648 1.00 93.00 173 LEU A C 1
ATOM 1247 O O . LEU A 1 173 ? -10.129 -8.567 -1.986 1.00 93.00 173 LEU A O 1
ATOM 1251 N N . LEU A 1 174 ? -8.173 -9.163 -2.925 1.00 91.75 174 LEU A N 1
ATOM 1252 C CA . LEU A 1 174 ? -8.211 -10.556 -2.461 1.00 91.75 174 LEU A CA 1
ATOM 1253 C C . LEU A 1 174 ? -8.405 -10.659 -0.937 1.00 91.75 174 LEU A C 1
ATOM 1255 O O . LEU A 1 174 ? -9.417 -11.222 -0.504 1.00 91.75 174 LEU A O 1
ATOM 1259 N N . PRO A 1 175 ? -7.522 -10.096 -0.092 1.00 88.44 175 PRO A N 1
ATOM 1260 C CA . PRO A 1 175 ? -7.722 -10.122 1.351 1.00 88.44 175 PRO A CA 1
ATOM 1261 C C . PRO A 1 175 ? -8.953 -9.337 1.800 1.00 88.44 175 PRO A C 1
ATOM 1263 O O . PRO A 1 175 ? -9.647 -9.788 2.713 1.00 88.44 175 PRO A O 1
ATOM 1266 N N . ALA A 1 176 ? -9.270 -8.209 1.156 1.00 88.62 176 ALA A N 1
ATOM 1267 C CA . ALA A 1 176 ? -10.461 -7.426 1.483 1.00 88.62 176 ALA A CA 1
ATOM 1268 C C . ALA A 1 176 ? -11.772 -8.205 1.262 1.00 88.62 176 ALA A C 1
ATOM 1270 O O . ALA A 1 176 ? -12.769 -7.940 1.938 1.00 88.62 176 ALA A O 1
ATOM 1271 N N . LEU A 1 177 ? -11.787 -9.176 0.343 1.00 89.62 177 LEU A N 1
ATOM 1272 C CA . LEU A 1 177 ? -12.936 -10.043 0.083 1.00 89.62 177 LEU A CA 1
ATOM 1273 C C . LEU A 1 177 ? -12.922 -11.315 0.934 1.00 89.62 177 LEU A C 1
ATOM 1275 O O . LEU A 1 177 ? -13.955 -11.671 1.504 1.00 89.62 177 LEU A O 1
ATOM 1279 N N . LEU A 1 178 ? -11.773 -11.984 1.044 1.00 87.88 178 LEU A N 1
ATOM 1280 C CA . LEU A 1 178 ? -11.649 -13.270 1.734 1.00 87.88 178 LEU A CA 1
ATOM 1281 C C . LEU A 1 178 ? -11.760 -13.120 3.254 1.00 87.88 178 LEU A C 1
ATOM 1283 O O . LEU A 1 178 ? -12.472 -13.882 3.913 1.00 87.88 178 LEU A O 1
ATOM 1287 N N . LEU A 1 179 ? -11.095 -12.114 3.826 1.00 85.38 179 LEU A N 1
ATOM 1288 C CA . LEU A 1 179 ? -10.975 -11.993 5.275 1.00 85.38 179 LEU A CA 1
ATOM 1289 C C . LEU A 1 179 ? -12.324 -11.735 5.970 1.00 85.38 179 LEU A C 1
ATOM 1291 O O . LEU A 1 179 ? -12.633 -12.448 6.928 1.00 85.38 179 LEU A O 1
ATOM 1295 N N . PRO A 1 180 ? -13.200 -10.828 5.489 1.00 78.56 180 PRO A N 1
ATOM 1296 C CA . PRO A 1 180 ? -14.515 -10.638 6.098 1.00 78.56 180 PRO A CA 1
ATOM 1297 C C . PRO A 1 180 ? -15.404 -11.884 6.038 1.00 78.56 180 PRO A C 1
ATOM 1299 O O . PRO A 1 180 ? -16.249 -12.059 6.912 1.00 78.56 180 PRO A O 1
ATOM 1302 N N . VAL A 1 181 ? -15.222 -12.764 5.044 1.00 80.88 181 VAL A N 1
ATOM 1303 C CA . VAL A 1 181 ? -15.959 -14.036 4.945 1.00 80.88 181 VAL A CA 1
ATOM 1304 C C . VAL A 1 181 ? -15.519 -15.006 6.039 1.00 80.88 181 VAL A C 1
ATOM 1306 O O . VAL A 1 181 ? -16.363 -15.588 6.719 1.00 80.88 181 VAL A O 1
ATOM 1309 N N . VAL A 1 182 ? -14.212 -15.113 6.276 1.00 79.81 182 VAL A N 1
ATOM 1310 C CA . VAL A 1 182 ? -13.650 -15.938 7.358 1.00 79.81 182 VAL A CA 1
ATOM 1311 C C . VAL A 1 182 ? -14.020 -15.375 8.737 1.00 79.81 182 VAL A C 1
ATOM 1313 O O . VAL A 1 182 ? -14.220 -16.117 9.698 1.00 79.81 182 VAL A O 1
ATOM 1316 N N . MET A 1 183 ? -14.153 -14.052 8.847 1.00 77.19 183 MET A N 1
ATOM 1317 C CA . MET A 1 183 ? -14.364 -13.351 10.114 1.00 77.19 183 MET A CA 1
ATOM 1318 C C . MET A 1 183 ? -15.817 -12.968 10.404 1.00 77.19 183 MET A C 1
ATOM 1320 O O . MET A 1 183 ? -16.052 -12.242 11.367 1.00 77.19 183 MET A O 1
ATOM 1324 N N . ARG A 1 184 ? -16.799 -13.491 9.652 1.00 69.50 184 ARG A N 1
ATOM 1325 C CA . ARG A 1 184 ? -18.235 -13.155 9.801 1.00 69.50 184 ARG A CA 1
ATOM 1326 C C . ARG A 1 184 ? -18.769 -13.241 11.235 1.00 69.50 184 ARG A C 1
ATOM 1328 O O . ARG A 1 184 ? -19.721 -12.551 11.567 1.00 69.50 184 ARG A O 1
ATOM 1335 N N . LYS A 1 185 ? -18.171 -14.090 12.077 1.00 69.75 185 LYS A N 1
ATOM 1336 C CA . LYS A 1 185 ? -18.583 -14.314 13.473 1.00 69.75 185 LYS A CA 1
ATOM 1337 C C . LYS A 1 185 ? -17.895 -13.392 14.491 1.00 69.75 185 LYS A C 1
ATOM 1339 O O . LYS A 1 185 ? -18.115 -13.561 15.687 1.00 69.75 185 LYS A O 1
ATOM 1344 N N . ARG A 1 186 ? -17.018 -12.470 14.071 1.00 67.12 186 ARG A N 1
ATOM 1345 C CA . ARG A 1 186 ? -16.360 -11.538 15.000 1.00 67.12 186 ARG A CA 1
ATOM 1346 C C . ARG A 1 186 ? -17.240 -10.311 15.259 1.00 67.12 186 ARG A C 1
ATOM 1348 O O . ARG A 1 186 ? -17.828 -9.793 14.313 1.00 67.12 186 ARG A O 1
ATOM 1355 N N . PRO A 1 187 ? -17.309 -9.831 16.514 1.00 64.62 187 PRO A N 1
ATOM 1356 C CA . PRO A 1 187 ? -17.997 -8.585 16.823 1.00 64.62 187 PRO A CA 1
ATOM 1357 C C . PRO A 1 187 ? -17.354 -7.422 16.062 1.00 64.62 187 PRO A C 1
ATOM 1359 O O . PRO A 1 187 ? -16.140 -7.418 15.834 1.00 64.62 187 PRO A O 1
ATOM 1362 N N . ALA A 1 188 ? -18.182 -6.457 15.659 1.00 67.75 188 ALA A N 1
ATOM 1363 C CA . ALA A 1 188 ? -17.727 -5.293 14.914 1.00 67.75 188 ALA A CA 1
ATOM 1364 C C . ALA A 1 188 ? -16.638 -4.532 15.701 1.00 67.75 188 ALA A C 1
ATOM 1366 O O . ALA A 1 188 ? -16.753 -4.406 16.925 1.00 67.75 188 ALA A O 1
ATOM 1367 N N . PRO A 1 189 ? -15.590 -4.025 15.027 1.00 68.50 189 PRO A N 1
ATOM 1368 C CA . PRO A 1 189 ? -14.574 -3.200 15.668 1.00 68.50 189 PRO A CA 1
ATOM 1369 C C . PRO A 1 189 ? -15.209 -1.983 16.347 1.00 68.50 189 PRO A C 1
ATOM 1371 O O . PRO A 1 189 ? -16.078 -1.328 15.774 1.00 68.50 189 PRO A O 1
ATOM 1374 N N . HIS A 1 190 ? -14.772 -1.674 17.567 1.00 68.88 190 HIS A N 1
ATOM 1375 C CA . HIS A 1 190 ? -15.194 -0.459 18.252 1.00 68.88 190 HIS A CA 1
ATOM 1376 C C . HIS A 1 190 ? -14.291 0.702 17.831 1.00 68.88 190 HIS A C 1
ATOM 1378 O O . HIS A 1 190 ? -13.076 0.659 18.041 1.00 68.88 190 HIS A O 1
ATOM 1384 N N . PHE A 1 191 ? -14.882 1.729 17.225 1.00 75.25 191 PHE A N 1
ATOM 1385 C CA . PHE A 1 191 ? -14.168 2.929 16.806 1.00 75.25 191 PHE A CA 1
ATOM 1386 C C . PHE A 1 191 ? -14.132 3.935 17.946 1.00 75.25 191 PHE A C 1
ATOM 1388 O O . PHE A 1 191 ? -15.175 4.318 18.469 1.00 75.25 191 PHE A O 1
ATOM 1395 N N . VAL A 1 192 ? -12.931 4.389 18.298 1.00 78.06 192 VAL A N 1
ATOM 1396 C CA . VAL A 1 192 ? -12.751 5.493 19.242 1.00 78.06 192 VAL A CA 1
ATOM 1397 C C . VAL A 1 192 ? -12.330 6.720 18.432 1.00 78.06 192 VAL A C 1
ATOM 1399 O O . VAL A 1 192 ? -11.192 6.753 17.950 1.00 78.06 192 VAL A O 1
ATOM 1402 N N . PRO A 1 193 ? -13.240 7.680 18.200 1.00 81.56 193 PRO A N 1
ATOM 1403 C CA . PRO A 1 193 ? -12.917 8.906 17.487 1.00 81.56 193 PRO A CA 1
ATOM 1404 C C . PRO A 1 193 ? -12.012 9.804 18.337 1.00 81.56 193 PRO A C 1
ATOM 1406 O O . PRO A 1 193 ? -12.093 9.799 19.565 1.00 81.56 193 PRO A O 1
ATOM 1409 N N . HIS A 1 194 ? -11.170 10.595 17.673 1.00 83.56 194 HIS A N 1
ATOM 1410 C CA . HIS A 1 194 ? -10.369 11.636 18.323 1.00 83.56 194 HIS A CA 1
ATOM 1411 C C . HIS A 1 194 ? -11.078 12.985 18.291 1.00 83.56 194 HIS A C 1
ATOM 1413 O O . HIS A 1 194 ? -11.859 13.270 17.376 1.00 83.56 194 HIS A O 1
ATOM 1419 N N . SER A 1 195 ? -10.776 13.836 19.273 1.00 85.88 195 SER A N 1
ATOM 1420 C CA . SER A 1 195 ? -11.292 15.205 19.288 1.00 85.88 195 SER A CA 1
ATOM 1421 C C . SER A 1 195 ? -10.781 15.993 18.075 1.00 85.88 195 SER A C 1
ATOM 1423 O O . SER A 1 195 ? -9.708 15.717 17.535 1.00 85.88 195 SER A O 1
ATOM 1425 N N . GLN A 1 196 ? -11.533 17.012 17.642 1.00 85.25 196 GLN A N 1
ATOM 1426 C CA . GLN A 1 196 ? -11.133 17.839 16.498 1.00 85.25 196 GLN A CA 1
ATOM 1427 C C . GLN A 1 196 ? -9.757 18.480 16.714 1.00 85.25 196 GLN A C 1
ATOM 1429 O O . GLN A 1 196 ? -8.955 18.522 15.788 1.00 85.25 196 GLN A O 1
ATOM 1434 N N . ARG A 1 197 ? -9.461 18.934 17.937 1.00 84.06 197 ARG A N 1
ATOM 1435 C CA . ARG A 1 197 ? -8.167 19.536 18.277 1.00 84.06 197 ARG A CA 1
ATOM 1436 C C . ARG A 1 197 ? -7.021 18.536 18.110 1.00 84.06 197 ARG A C 1
ATOM 1438 O O . ARG A 1 197 ? -6.054 18.847 17.425 1.00 84.06 197 ARG A O 1
ATOM 1445 N N . GLU A 1 198 ? -7.148 17.333 18.668 1.00 83.62 198 GLU A N 1
ATOM 1446 C CA . GLU A 1 198 ? -6.121 16.287 18.557 1.00 83.62 198 GLU A CA 1
ATOM 1447 C C . GLU A 1 198 ? -5.927 15.816 17.114 1.00 83.62 198 GLU A C 1
ATOM 1449 O O . GLU A 1 198 ? -4.792 15.656 16.667 1.00 83.62 198 GLU A O 1
ATOM 1454 N N . ALA A 1 199 ? -7.026 15.63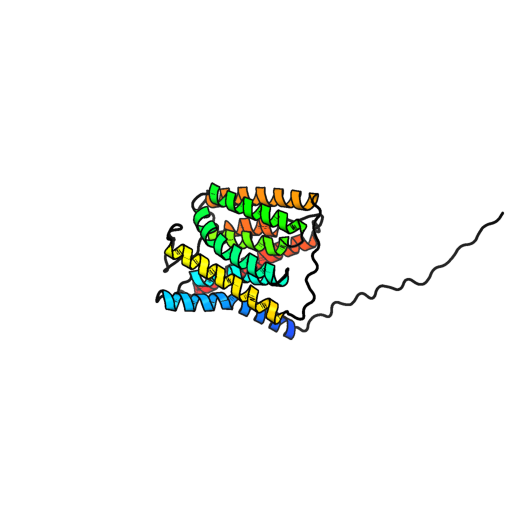9 16.374 1.00 84.81 199 ALA A N 1
ATOM 1455 C CA . ALA A 1 199 ? -6.995 15.266 14.966 1.00 84.81 199 ALA A CA 1
ATOM 1456 C C . ALA A 1 199 ? -6.281 16.329 14.121 1.00 84.81 199 ALA A C 1
ATOM 1458 O O . ALA A 1 199 ? -5.406 15.986 13.328 1.00 84.81 199 ALA A O 1
ATOM 1459 N N . THR A 1 200 ? -6.601 17.614 14.306 1.00 85.00 200 THR A N 1
ATOM 1460 C CA . THR A 1 200 ? -5.953 18.712 13.573 1.00 85.00 200 THR A CA 1
ATOM 1461 C C . THR A 1 200 ? -4.464 18.789 13.895 1.00 85.00 200 THR A C 1
ATOM 1463 O O . THR A 1 200 ? -3.657 18.823 12.970 1.00 85.00 200 THR A O 1
ATOM 1466 N N . THR A 1 201 ? -4.075 18.744 15.176 1.00 83.50 201 THR A N 1
ATOM 1467 C CA . THR A 1 201 ? -2.657 18.769 15.576 1.00 83.50 201 THR A CA 1
ATOM 1468 C C . THR A 1 201 ? -1.884 17.601 14.973 1.00 83.50 201 THR A C 1
ATOM 1470 O O . THR A 1 201 ? -0.822 17.803 14.388 1.00 83.50 201 THR A O 1
ATOM 1473 N N . TYR A 1 202 ? -2.439 16.390 15.056 1.00 85.06 202 TYR A N 1
ATOM 1474 C CA . TYR A 1 202 ? -1.844 15.210 14.440 1.00 85.06 202 TYR A CA 1
ATOM 1475 C C . TYR A 1 202 ? -1.691 15.377 12.928 1.00 85.06 202 TYR A C 1
ATOM 1477 O O . TYR A 1 202 ? -0.603 15.152 12.408 1.00 85.06 202 TYR A O 1
ATOM 1485 N N . THR A 1 203 ? -2.748 15.829 12.245 1.00 88.44 203 THR A N 1
ATOM 1486 C CA . THR A 1 203 ? -2.761 16.034 10.789 1.00 88.44 203 THR A CA 1
ATOM 1487 C C . THR A 1 203 ? -1.669 17.001 10.358 1.00 88.44 203 THR A C 1
ATOM 1489 O O . THR A 1 203 ? -0.895 16.677 9.463 1.00 88.44 203 THR A O 1
ATOM 1492 N N . VAL A 1 204 ? -1.578 18.166 11.006 1.00 86.12 204 VAL A N 1
ATOM 1493 C CA . VAL A 1 204 ? -0.562 19.183 10.701 1.00 86.12 204 VAL A CA 1
ATOM 1494 C C . VAL A 1 204 ? 0.840 18.609 10.897 1.00 86.12 204 VAL A C 1
ATOM 1496 O O . VAL A 1 204 ? 1.677 18.724 10.006 1.00 86.12 204 VAL A O 1
ATOM 1499 N N . MET A 1 205 ? 1.072 17.923 12.018 1.00 88.00 205 MET A N 1
ATOM 1500 C CA . MET A 1 205 ? 2.366 17.327 12.342 1.00 88.00 205 MET A CA 1
ATOM 1501 C C . MET A 1 205 ? 2.803 16.286 11.301 1.00 88.00 205 MET A C 1
ATOM 1503 O O . MET A 1 205 ? 3.898 16.408 10.754 1.00 88.00 205 MET A O 1
ATOM 1507 N N . ILE A 1 206 ? 1.960 15.289 10.992 1.00 88.00 206 ILE A N 1
ATOM 1508 C CA . ILE A 1 206 ? 2.318 14.261 10.001 1.00 88.00 206 ILE A CA 1
ATOM 1509 C C . ILE A 1 206 ? 2.463 14.855 8.605 1.00 88.00 206 ILE A C 1
ATOM 1511 O O . ILE A 1 206 ? 3.375 14.472 7.886 1.00 88.00 206 ILE A O 1
ATOM 1515 N N . THR A 1 207 ? 1.619 15.823 8.239 1.00 90.88 207 THR A N 1
ATOM 1516 C CA . THR A 1 207 ? 1.669 16.446 6.915 1.00 90.88 207 THR A CA 1
ATOM 1517 C C . THR A 1 207 ? 2.989 17.178 6.741 1.00 90.88 207 THR A C 1
ATOM 1519 O O . THR A 1 207 ? 3.681 16.917 5.767 1.00 90.88 207 THR A O 1
ATOM 1522 N N . ILE A 1 208 ? 3.396 18.024 7.691 1.00 87.31 208 ILE A N 1
ATOM 1523 C CA . ILE A 1 208 ? 4.655 18.774 7.588 1.00 87.31 208 ILE A CA 1
ATOM 1524 C C . ILE A 1 208 ? 5.854 17.823 7.569 1.00 87.31 208 ILE A C 1
ATOM 1526 O O . ILE A 1 208 ? 6.652 17.879 6.635 1.00 87.31 208 ILE A O 1
ATOM 1530 N N . LEU A 1 209 ? 5.962 16.926 8.558 1.00 88.69 209 LEU A N 1
ATOM 1531 C CA . LEU A 1 209 ? 7.103 16.012 8.672 1.00 88.69 209 LEU A CA 1
ATOM 1532 C C . LEU A 1 209 ? 7.249 15.147 7.420 1.00 88.69 209 LEU A C 1
ATOM 1534 O O . LEU A 1 209 ? 8.324 15.082 6.833 1.00 88.69 209 LEU A O 1
ATOM 1538 N N . VAL A 1 210 ? 6.160 14.516 6.978 1.00 91.19 210 VAL A N 1
ATOM 1539 C CA . VAL A 1 210 ? 6.201 13.618 5.824 1.00 91.19 210 VAL A CA 1
ATOM 1540 C C . VAL A 1 210 ? 6.442 14.389 4.534 1.00 91.19 210 VAL A C 1
ATOM 1542 O O . VAL A 1 210 ? 7.223 13.922 3.716 1.00 91.19 210 VAL A O 1
ATOM 1545 N N . THR A 1 211 ? 5.837 15.564 4.343 1.00 90.56 211 THR A N 1
ATOM 1546 C CA . THR A 1 211 ? 6.036 16.372 3.125 1.00 90.56 211 THR A CA 1
ATOM 1547 C C . THR A 1 211 ? 7.490 16.810 2.997 1.00 90.56 211 THR A C 1
ATOM 1549 O O . THR A 1 211 ? 8.100 16.589 1.953 1.00 90.56 211 THR A O 1
ATOM 1552 N N . VAL A 1 212 ? 8.071 17.360 4.070 1.00 88.75 212 VAL A N 1
ATOM 1553 C CA . VAL A 1 212 ? 9.472 17.807 4.083 1.00 88.75 212 VAL A CA 1
ATOM 1554 C C . VAL A 1 212 ? 10.417 16.626 3.876 1.00 88.75 212 VAL A C 1
ATOM 1556 O O . VAL A 1 212 ? 11.311 16.701 3.036 1.00 88.75 212 VAL A O 1
ATOM 1559 N N . SER A 1 213 ? 10.202 15.509 4.578 1.00 88.06 213 SER A N 1
ATOM 1560 C CA . SER A 1 213 ? 11.033 14.315 4.395 1.00 88.06 213 SER A CA 1
ATOM 1561 C C . SER A 1 213 ? 10.892 13.710 3.002 1.00 88.06 213 SER A C 1
ATOM 1563 O O . SER A 1 213 ? 11.891 13.291 2.433 1.00 88.06 213 SER A O 1
ATOM 1565 N N . THR A 1 214 ? 9.688 13.691 2.427 1.00 91.12 214 THR A N 1
ATOM 1566 C CA . THR A 1 214 ? 9.455 13.183 1.066 1.00 91.12 214 THR A CA 1
ATOM 1567 C C . THR A 1 214 ? 10.164 14.045 0.034 1.00 91.12 214 THR A C 1
ATOM 1569 O O . THR A 1 214 ? 10.854 13.504 -0.825 1.00 91.12 214 THR A O 1
ATOM 1572 N N . PHE A 1 215 ? 10.043 15.371 0.148 1.00 91.25 215 PHE A N 1
ATOM 1573 C CA . PHE A 1 215 ? 10.760 16.306 -0.712 1.00 91.25 215 PHE A CA 1
ATOM 1574 C C . PHE A 1 215 ? 12.269 16.067 -0.622 1.00 91.25 215 PHE A C 1
ATOM 1576 O O . PHE A 1 215 ? 12.908 15.816 -1.635 1.00 91.25 215 PHE A O 1
ATOM 1583 N N . TYR A 1 216 ? 12.819 16.057 0.596 1.00 88.38 216 TYR A N 1
ATOM 1584 C CA . TYR A 1 216 ? 14.252 15.873 0.814 1.00 88.38 216 TYR A CA 1
ATOM 1585 C C . TYR A 1 216 ? 14.764 14.531 0.276 1.00 88.38 216 TYR A C 1
ATOM 1587 O O . TYR A 1 216 ? 15.819 14.480 -0.346 1.00 88.38 216 TYR A O 1
ATOM 1595 N N . VAL A 1 217 ? 14.014 13.444 0.483 1.00 89.38 217 VAL A N 1
ATOM 1596 C CA . VAL A 1 217 ? 14.372 12.114 -0.025 1.00 89.38 217 VAL A CA 1
ATOM 1597 C C . VAL A 1 217 ? 14.375 12.066 -1.548 1.00 89.38 217 VAL A C 1
ATOM 1599 O O . VAL A 1 217 ? 15.323 11.543 -2.126 1.00 89.38 217 VAL A O 1
ATOM 1602 N N . LEU A 1 218 ? 13.340 12.601 -2.195 1.00 87.94 218 LEU A N 1
ATOM 1603 C CA . LEU A 1 218 ? 13.253 12.601 -3.656 1.00 87.94 218 LEU A CA 1
ATOM 1604 C C . LEU A 1 218 ? 14.287 13.537 -4.296 1.00 87.94 218 LEU A C 1
ATOM 1606 O O . LEU A 1 218 ? 14.787 13.238 -5.375 1.00 87.94 218 LEU A O 1
ATOM 1610 N N . ASP A 1 219 ? 14.641 14.631 -3.621 1.00 89.69 219 ASP A N 1
ATOM 1611 C CA . ASP A 1 219 ? 15.689 15.565 -4.049 1.00 89.69 219 ASP A CA 1
ATOM 1612 C C . ASP A 1 219 ? 17.111 14.996 -3.843 1.00 89.69 219 ASP A C 1
ATOM 1614 O O . ASP A 1 219 ? 18.074 15.451 -4.455 1.00 89.69 219 ASP A O 1
ATOM 1618 N N . ASN A 1 220 ? 17.258 13.947 -3.020 1.00 85.38 220 ASN A N 1
ATOM 1619 C CA . ASN A 1 220 ? 18.537 13.300 -2.711 1.00 85.38 220 ASN A CA 1
ATOM 1620 C C . ASN A 1 220 ? 18.521 11.804 -3.089 1.00 85.38 220 ASN A C 1
ATOM 1622 O O . ASN A 1 220 ? 18.484 10.938 -2.207 1.00 85.38 220 ASN A O 1
ATOM 1626 N N . PRO A 1 221 ? 18.647 11.462 -4.387 1.00 68.38 221 PRO A N 1
ATOM 1627 C CA . PRO A 1 221 ? 18.464 10.096 -4.899 1.00 68.38 221 PRO A CA 1
ATOM 1628 C C . PRO A 1 221 ? 19.484 9.064 -4.382 1.00 68.38 221 PRO A C 1
ATOM 1630 O O . PRO A 1 221 ? 19.315 7.868 -4.592 1.00 68.38 221 PRO A O 1
ATOM 1633 N N . LYS A 1 222 ? 20.545 9.495 -3.685 1.00 71.50 222 LYS A N 1
ATOM 1634 C CA . LYS A 1 222 ? 21.554 8.608 -3.077 1.00 71.50 222 LYS A CA 1
ATOM 1635 C C . LYS A 1 222 ? 21.147 8.057 -1.704 1.00 71.50 222 LYS A C 1
ATOM 1637 O O . LYS A 1 222 ? 21.872 7.235 -1.148 1.00 71.50 222 LYS A O 1
ATOM 1642 N N . MET A 1 223 ? 20.026 8.499 -1.129 1.00 72.69 223 MET A N 1
ATOM 1643 C CA . MET A 1 223 ? 19.578 8.013 0.178 1.00 72.69 223 MET A CA 1
ATOM 1644 C C . MET A 1 223 ? 18.931 6.627 0.091 1.00 72.69 223 MET A C 1
ATOM 1646 O O . MET A 1 223 ? 17.718 6.478 -0.073 1.00 72.69 223 MET A O 1
ATOM 1650 N N . ILE A 1 224 ? 19.760 5.602 0.290 1.00 62.59 224 ILE A N 1
ATOM 1651 C CA . ILE A 1 224 ? 19.334 4.211 0.461 1.00 62.59 224 ILE A CA 1
ATOM 1652 C C . ILE A 1 224 ? 18.445 4.131 1.715 1.00 62.59 224 ILE A C 1
ATOM 1654 O O . ILE A 1 224 ? 18.921 4.282 2.837 1.00 62.59 224 ILE A O 1
ATOM 1658 N N . GLY A 1 225 ? 17.137 3.924 1.527 1.00 68.75 225 GLY A N 1
ATOM 1659 C CA . GLY A 1 225 ? 16.167 3.786 2.623 1.00 68.75 225 GLY A CA 1
ATOM 1660 C C . GLY A 1 225 ? 15.263 4.996 2.883 1.00 68.75 225 GLY A C 1
ATOM 1661 O O . GLY A 1 225 ? 14.593 5.041 3.913 1.00 68.75 225 GLY A O 1
ATOM 1662 N N . GLY A 1 226 ? 15.167 5.960 1.966 1.00 77.81 226 GLY A N 1
ATOM 1663 C CA . GLY A 1 226 ? 14.266 7.107 2.133 1.00 77.81 226 GLY A CA 1
ATOM 1664 C C . GLY A 1 226 ? 12.790 6.744 2.398 1.00 77.81 226 GLY A C 1
ATOM 1665 O O . GLY A 1 226 ? 12.122 7.399 3.200 1.00 77.81 226 GLY A O 1
ATOM 1666 N N . ALA A 1 227 ? 12.289 5.641 1.823 1.00 80.00 227 ALA A N 1
ATOM 1667 C CA . ALA A 1 227 ? 10.928 5.152 2.078 1.00 80.00 227 ALA A CA 1
ATOM 1668 C C . ALA A 1 227 ? 10.748 4.673 3.526 1.00 80.00 227 ALA A C 1
ATOM 1670 O O . ALA A 1 227 ? 9.690 4.862 4.130 1.00 80.00 227 ALA A O 1
ATOM 1671 N N . PHE A 1 228 ? 11.809 4.118 4.114 1.00 83.12 228 PHE A N 1
ATOM 1672 C CA . PHE A 1 228 ? 11.825 3.711 5.511 1.00 83.12 228 PHE A CA 1
ATOM 1673 C C . PHE A 1 228 ? 11.763 4.919 6.452 1.00 83.12 228 PHE A C 1
ATOM 1675 O O . PHE A 1 228 ? 11.007 4.881 7.419 1.00 83.12 228 PHE A O 1
ATOM 1682 N N . LEU A 1 229 ? 12.468 6.017 6.151 1.00 83.88 229 LEU A N 1
ATOM 1683 C CA . LEU A 1 229 ? 12.374 7.259 6.930 1.00 83.88 229 LEU A CA 1
ATOM 1684 C C . LEU A 1 229 ? 10.925 7.772 6.990 1.00 83.88 229 LEU A C 1
ATOM 1686 O O . LEU A 1 229 ? 10.405 8.048 8.073 1.00 83.88 229 LEU A O 1
ATOM 1690 N N . ILE A 1 230 ? 10.250 7.835 5.838 1.00 84.56 230 ILE A N 1
ATOM 1691 C CA . ILE A 1 230 ? 8.844 8.257 5.750 1.00 84.56 230 ILE A CA 1
ATOM 1692 C C . ILE A 1 230 ? 7.937 7.311 6.550 1.00 84.56 230 ILE A C 1
ATOM 1694 O O . ILE A 1 230 ? 7.088 7.763 7.324 1.00 84.56 230 ILE A O 1
ATOM 1698 N N . ALA A 1 231 ? 8.141 5.998 6.414 1.00 83.81 231 ALA A N 1
ATOM 1699 C CA . ALA A 1 231 ? 7.396 4.993 7.166 1.00 83.81 231 ALA A CA 1
ATOM 1700 C C . ALA A 1 231 ? 7.578 5.150 8.686 1.00 83.81 231 ALA A C 1
ATOM 1702 O O . ALA A 1 231 ? 6.600 5.098 9.432 1.00 83.81 231 ALA A O 1
ATOM 1703 N N . VAL A 1 232 ? 8.809 5.384 9.151 1.00 82.56 232 VAL A N 1
ATOM 1704 C CA . VAL A 1 232 ? 9.129 5.601 10.570 1.00 82.56 232 VAL A CA 1
ATOM 1705 C C . VAL A 1 232 ? 8.400 6.828 11.102 1.00 82.56 232 VAL A C 1
ATOM 1707 O O . VAL A 1 232 ? 7.756 6.732 12.144 1.00 82.56 232 VAL A O 1
ATOM 1710 N N . ILE A 1 233 ? 8.450 7.953 10.385 1.00 83.1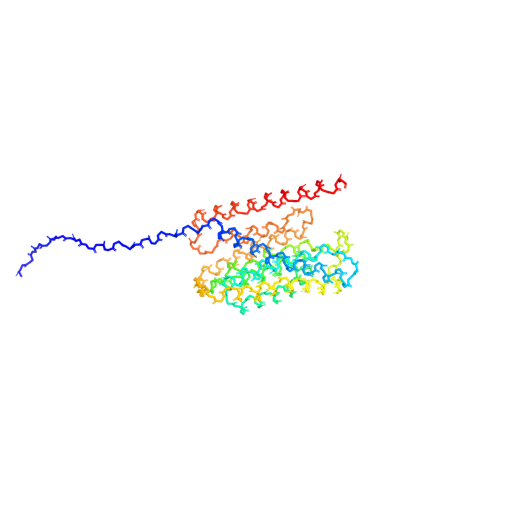9 233 ILE A N 1
ATOM 1711 C CA . ILE A 1 233 ? 7.762 9.192 10.776 1.00 83.19 233 ILE A CA 1
ATOM 1712 C C . ILE A 1 233 ? 6.263 8.936 10.949 1.00 83.19 233 ILE A C 1
ATOM 1714 O O . ILE A 1 233 ? 5.694 9.260 11.992 1.00 83.19 233 ILE A O 1
ATOM 1718 N N . LEU A 1 234 ? 5.634 8.297 9.960 1.00 81.88 234 LEU A N 1
ATOM 1719 C CA . LEU A 1 234 ? 4.205 7.985 9.982 1.00 81.88 234 LEU A CA 1
ATOM 1720 C C . LEU A 1 234 ? 3.833 7.043 11.139 1.00 81.88 234 LEU A C 1
ATOM 1722 O O . LEU A 1 234 ? 2.844 7.271 11.833 1.00 81.88 234 LEU A O 1
ATOM 1726 N N . VAL A 1 235 ? 4.623 5.998 11.391 1.00 80.19 235 VAL A N 1
ATOM 1727 C CA . VAL A 1 235 ? 4.337 5.025 12.461 1.00 80.19 235 VAL A CA 1
ATOM 1728 C C . VAL A 1 235 ? 4.595 5.612 13.855 1.00 80.19 235 VAL A C 1
ATOM 1730 O O . VAL A 1 235 ? 3.842 5.334 14.799 1.00 80.19 235 VAL A O 1
ATOM 1733 N N . MET A 1 236 ? 5.647 6.421 14.009 1.00 79.88 236 MET A N 1
ATOM 1734 C CA . MET A 1 236 ? 6.019 7.005 15.299 1.00 79.88 236 MET A CA 1
ATOM 1735 C C . MET A 1 236 ? 5.125 8.165 15.701 1.00 79.88 236 MET A C 1
ATOM 1737 O O . MET A 1 236 ? 4.872 8.308 16.894 1.00 79.88 236 MET A O 1
ATOM 1741 N N . ALA A 1 237 ? 4.607 8.939 14.744 1.00 76.69 237 ALA A N 1
ATOM 1742 C CA . ALA A 1 237 ? 3.728 10.072 14.999 1.00 76.69 237 ALA A CA 1
ATOM 1743 C C . ALA A 1 237 ? 2.522 9.677 15.883 1.00 76.69 237 ALA A C 1
ATOM 1745 O O . ALA A 1 237 ? 1.629 8.938 15.442 1.00 76.69 237 ALA A O 1
ATOM 1746 N N . PRO A 1 238 ? 2.463 10.125 17.151 1.00 67.69 238 PRO A N 1
ATOM 1747 C CA . PRO A 1 238 ? 1.341 9.820 18.027 1.00 67.69 238 PRO A CA 1
ATOM 1748 C C . PRO A 1 238 ? 0.154 10.750 17.738 1.00 67.69 238 PRO A C 1
ATOM 1750 O O . PRO A 1 238 ? 0.332 11.883 17.301 1.00 67.69 238 PRO A O 1
ATOM 1753 N N . ILE A 1 239 ? -1.062 10.284 18.037 1.00 67.88 239 ILE A N 1
ATOM 1754 C CA . ILE A 1 239 ? -2.277 11.111 18.058 1.00 67.88 239 ILE A CA 1
ATOM 1755 C C . ILE A 1 239 ? -2.829 11.188 19.487 1.00 67.88 239 ILE A C 1
ATOM 1757 O O . ILE A 1 239 ? -2.909 10.166 20.176 1.00 67.88 239 ILE A O 1
ATOM 1761 N N . GLY A 1 240 ? -3.209 12.397 19.911 1.00 60.44 240 GLY A N 1
ATOM 1762 C CA . GLY A 1 240 ? -3.798 12.680 21.224 1.00 60.44 240 GLY A CA 1
ATOM 1763 C C . GLY A 1 240 ? -2.843 12.492 22.408 1.00 60.44 240 GLY A C 1
ATOM 1764 O O . GLY A 1 240 ? -1.624 12.420 22.253 1.00 60.44 240 GLY A O 1
ATOM 1765 N N . THR A 1 241 ? -3.406 12.360 23.610 1.00 50.91 241 THR A N 1
ATOM 1766 C CA . THR A 1 241 ? -2.674 12.143 24.881 1.00 50.91 241 THR A CA 1
ATOM 1767 C C . THR A 1 241 ? -2.080 10.737 25.032 1.00 50.91 241 THR A C 1
ATOM 1769 O O . THR A 1 241 ? -1.521 10.398 26.074 1.00 50.91 241 THR A O 1
ATOM 1772 N N . SER A 1 242 ? -2.100 9.919 23.972 1.00 50.31 242 SER A N 1
ATOM 1773 C CA . SER A 1 242 ? -1.399 8.626 23.900 1.00 50.31 242 SER A CA 1
ATOM 1774 C C . SER A 1 242 ? 0.132 8.777 23.810 1.00 50.31 242 SER A C 1
ATOM 1776 O O . SER A 1 242 ? 0.807 7.934 23.221 1.00 50.31 242 SER A O 1
ATOM 1778 N N . GLN A 1 243 ? 0.694 9.824 24.420 1.00 54.25 243 GLN A N 1
ATOM 1779 C CA . GLN A 1 243 ? 2.126 10.035 24.654 1.00 54.25 243 GLN A CA 1
ATOM 1780 C C . GLN A 1 243 ? 2.636 9.206 25.844 1.00 54.25 243 GLN A C 1
ATOM 1782 O O . GLN A 1 243 ? 3.553 9.585 26.566 1.00 54.25 243 GLN A O 1
ATOM 1787 N N . THR A 1 244 ? 2.029 8.053 26.098 1.00 55.81 244 THR A N 1
ATOM 1788 C CA . THR A 1 244 ? 2.546 7.129 27.103 1.00 55.81 244 THR A CA 1
ATOM 1789 C C . THR A 1 244 ? 3.810 6.464 26.556 1.00 55.81 244 THR A C 1
ATOM 1791 O O . THR A 1 244 ? 3.788 5.894 25.466 1.00 55.81 244 THR A O 1
ATOM 1794 N N . ILE A 1 245 ? 4.895 6.496 27.332 1.00 55.25 245 ILE A N 1
ATOM 1795 C CA . ILE A 1 245 ? 6.229 5.990 26.956 1.00 55.25 245 ILE A CA 1
ATOM 1796 C C . ILE A 1 245 ? 6.186 4.528 26.470 1.00 55.25 245 ILE A C 1
ATOM 1798 O O . ILE A 1 245 ? 6.853 4.169 25.502 1.00 55.25 245 ILE A O 1
ATOM 1802 N N . LYS A 1 246 ? 5.354 3.679 27.093 1.00 56.56 246 LYS A N 1
ATOM 1803 C CA . LYS A 1 246 ? 5.264 2.240 26.781 1.00 56.56 246 LYS A CA 1
ATOM 1804 C C . LYS A 1 246 ? 4.891 1.956 25.307 1.00 56.56 246 LYS A C 1
ATOM 1806 O O . LYS A 1 246 ? 5.668 1.276 24.641 1.00 56.56 246 LYS A O 1
ATOM 1811 N N . PRO A 1 247 ? 3.757 2.441 24.757 1.00 62.34 247 PRO A N 1
ATOM 1812 C CA . PRO A 1 247 ? 3.435 2.291 23.335 1.00 62.34 247 PRO A CA 1
ATOM 1813 C C . PRO A 1 247 ? 4.491 2.829 22.372 1.00 62.34 247 PRO A C 1
ATOM 1815 O O . PRO A 1 247 ? 4.725 2.199 21.344 1.00 62.34 247 PRO A O 1
ATOM 1818 N N . THR A 1 248 ? 5.132 3.956 22.688 1.00 63.06 248 THR A N 1
ATOM 1819 C CA . THR A 1 248 ? 6.191 4.530 21.844 1.00 63.06 248 THR A CA 1
ATOM 1820 C C . THR A 1 248 ? 7.402 3.604 21.781 1.00 63.06 248 THR A C 1
ATOM 1822 O O . THR A 1 248 ? 7.873 3.301 20.688 1.00 63.06 248 THR A O 1
ATOM 1825 N N . ILE A 1 249 ? 7.832 3.054 22.923 1.00 62.00 249 ILE A N 1
ATOM 1826 C CA . ILE A 1 249 ? 8.898 2.042 22.981 1.00 62.00 249 ILE A CA 1
ATOM 1827 C C . ILE A 1 249 ? 8.515 0.800 22.170 1.00 62.00 249 ILE A C 1
ATOM 1829 O O . ILE A 1 249 ? 9.330 0.301 21.402 1.00 62.00 249 ILE A O 1
ATOM 1833 N N . PHE A 1 250 ? 7.276 0.308 22.280 1.00 64.50 250 PHE A N 1
ATOM 1834 C CA . PHE A 1 250 ? 6.838 -0.852 21.495 1.00 64.50 250 PHE A CA 1
ATOM 1835 C C . PHE A 1 250 ? 6.831 -0.594 19.990 1.00 64.50 250 PHE A C 1
ATOM 1837 O O . PHE A 1 250 ? 7.172 -1.494 19.227 1.00 64.50 250 PHE A O 1
ATOM 1844 N N . ARG A 1 251 ? 6.458 0.614 19.551 1.00 66.50 251 ARG A N 1
ATOM 1845 C CA . ARG A 1 251 ? 6.565 0.988 18.138 1.00 66.50 251 ARG A CA 1
ATOM 1846 C C . ARG A 1 251 ? 8.026 1.019 17.723 1.00 66.50 251 ARG A C 1
ATOM 1848 O O . ARG A 1 251 ? 8.356 0.396 16.724 1.00 66.50 251 ARG A O 1
ATOM 1855 N N . LEU A 1 252 ? 8.884 1.698 18.488 1.00 65.50 252 LEU A N 1
ATOM 1856 C CA . LEU A 1 252 ? 10.312 1.820 18.193 1.00 65.50 252 LEU A CA 1
ATOM 1857 C C . LEU A 1 252 ? 10.961 0.436 18.061 1.00 65.50 252 LEU A C 1
ATOM 1859 O O . LEU A 1 252 ? 11.572 0.136 17.041 1.00 65.50 252 LEU A O 1
ATOM 1863 N N . LEU A 1 253 ? 10.745 -0.435 19.051 1.00 67.81 253 LEU A N 1
ATOM 1864 C CA . LEU A 1 253 ? 11.223 -1.816 19.039 1.00 67.81 253 LEU A CA 1
ATOM 1865 C C . LEU A 1 253 ? 10.632 -2.619 17.878 1.00 67.81 253 LEU A C 1
ATOM 1867 O O . LEU A 1 253 ? 11.352 -3.391 17.259 1.00 67.81 253 LEU A O 1
ATOM 1871 N N . GLY A 1 254 ? 9.346 -2.441 17.565 1.00 65.12 254 GLY A N 1
ATOM 1872 C CA . GLY A 1 254 ? 8.694 -3.107 16.438 1.00 65.12 254 GLY A CA 1
ATOM 1873 C C . GLY A 1 254 ? 9.285 -2.698 15.090 1.00 65.12 254 GLY A C 1
ATOM 1874 O O . GLY A 1 254 ? 9.519 -3.556 14.243 1.00 65.12 254 GLY A O 1
ATOM 1875 N N . THR A 1 255 ? 9.583 -1.412 14.908 1.00 69.81 255 THR A N 1
ATOM 1876 C CA . THR A 1 255 ? 10.221 -0.897 13.696 1.00 69.81 255 THR A CA 1
ATOM 1877 C C . THR A 1 255 ? 11.667 -1.377 13.588 1.00 69.81 255 THR A C 1
ATOM 1879 O O . THR A 1 255 ? 12.041 -1.880 12.537 1.00 69.81 255 THR A O 1
ATOM 1882 N N . ILE A 1 256 ? 12.447 -1.326 14.677 1.00 71.38 256 ILE A N 1
ATOM 1883 C CA . ILE A 1 256 ? 13.825 -1.849 14.715 1.00 71.38 256 ILE A CA 1
ATOM 1884 C C . ILE A 1 256 ? 13.842 -3.354 14.420 1.00 71.38 256 ILE A C 1
ATOM 1886 O O . ILE A 1 256 ? 14.595 -3.805 13.562 1.00 71.38 256 ILE A O 1
ATOM 1890 N N . ALA A 1 257 ? 12.991 -4.137 15.088 1.00 69.94 257 ALA A N 1
ATOM 1891 C CA . ALA A 1 257 ? 12.900 -5.578 14.868 1.00 69.94 257 ALA A CA 1
ATOM 1892 C C . ALA A 1 257 ? 12.466 -5.909 13.432 1.00 69.94 257 ALA A C 1
ATOM 1894 O O . ALA A 1 257 ? 13.012 -6.828 12.826 1.00 69.94 257 ALA A O 1
ATOM 1895 N N . GLY A 1 258 ? 11.524 -5.140 12.874 1.00 64.81 258 GLY A N 1
ATOM 1896 C CA . GLY A 1 258 ? 11.126 -5.242 11.472 1.00 64.81 258 GLY A CA 1
ATOM 1897 C C . GLY A 1 258 ? 12.295 -4.990 10.520 1.00 64.81 258 GLY A C 1
ATOM 1898 O O . GLY A 1 258 ? 12.531 -5.800 9.629 1.00 64.81 258 GLY A O 1
ATOM 1899 N N . SER A 1 259 ? 13.073 -3.927 10.742 1.00 63.38 259 SER A N 1
ATOM 1900 C CA . SER A 1 259 ? 14.264 -3.618 9.942 1.00 63.38 259 SER A CA 1
ATOM 1901 C C . SER A 1 259 ? 15.324 -4.711 10.026 1.00 63.38 259 SER A C 1
ATOM 1903 O O . SER A 1 259 ? 15.832 -5.136 8.995 1.00 63.38 259 SER A O 1
ATOM 1905 N N . VAL A 1 260 ? 15.631 -5.205 11.231 1.00 70.69 260 VAL A N 1
ATOM 1906 C CA . VAL A 1 260 ? 16.606 -6.291 11.431 1.00 70.69 260 VAL A CA 1
ATOM 1907 C C . VAL A 1 260 ? 16.165 -7.559 10.700 1.00 70.69 260 VAL A C 1
ATOM 1909 O O . VAL A 1 260 ? 16.979 -8.199 10.042 1.00 70.69 260 VAL A O 1
ATOM 1912 N N . LEU A 1 261 ? 14.875 -7.899 10.759 1.00 68.88 261 LEU A N 1
ATOM 1913 C CA . LEU A 1 261 ? 14.324 -9.052 10.051 1.00 68.88 261 LEU A CA 1
ATOM 1914 C C . LEU A 1 261 ? 14.410 -8.888 8.526 1.00 68.88 261 LEU A C 1
ATOM 1916 O O . LEU A 1 261 ? 14.790 -9.833 7.842 1.00 68.88 261 LEU A O 1
ATOM 1920 N N . VAL A 1 262 ? 14.112 -7.701 7.991 1.00 64.88 262 VAL A N 1
ATOM 1921 C CA . VAL A 1 262 ? 14.258 -7.420 6.552 1.00 64.88 262 VAL A CA 1
ATOM 1922 C C . VAL A 1 262 ? 15.720 -7.525 6.119 1.00 64.88 262 VAL A C 1
ATOM 1924 O O . VAL A 1 262 ? 16.004 -8.196 5.132 1.00 64.88 262 VAL A O 1
ATOM 1927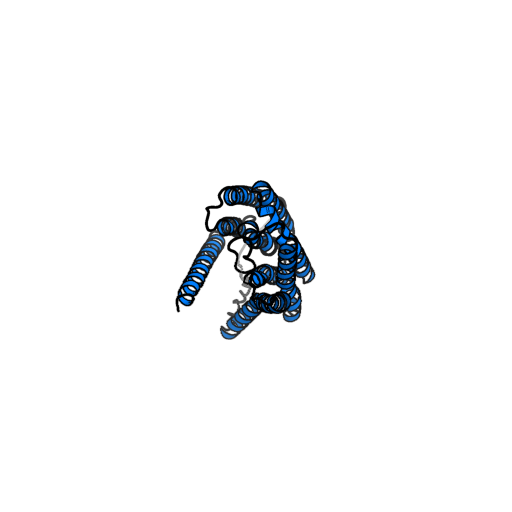 N N . ILE A 1 263 ? 16.654 -6.937 6.873 1.00 66.25 263 ILE A N 1
ATOM 1928 C CA . ILE A 1 263 ? 18.094 -7.023 6.582 1.00 66.25 263 ILE A CA 1
ATOM 1929 C C . ILE A 1 263 ? 18.560 -8.484 6.593 1.00 66.25 263 ILE A C 1
ATOM 1931 O O . ILE A 1 263 ? 19.277 -8.898 5.687 1.00 66.25 263 ILE A O 1
ATOM 1935 N N . ALA A 1 264 ? 18.121 -9.276 7.575 1.00 60.81 264 ALA A N 1
ATOM 1936 C CA . ALA A 1 264 ? 18.454 -10.696 7.668 1.00 60.81 264 ALA A CA 1
ATOM 1937 C C . ALA A 1 264 ? 17.872 -11.525 6.510 1.00 60.81 264 ALA A C 1
ATOM 1939 O O . ALA A 1 264 ? 18.518 -12.449 6.027 1.00 60.81 264 ALA A O 1
ATOM 1940 N N . LEU A 1 265 ? 16.664 -11.204 6.040 1.00 57.88 265 LEU A N 1
ATOM 1941 C CA . LEU A 1 265 ? 16.075 -11.868 4.876 1.00 57.88 265 LEU A CA 1
ATOM 1942 C C . LEU A 1 265 ? 16.826 -11.510 3.589 1.00 57.88 265 LEU A C 1
ATOM 1944 O O . LEU A 1 265 ? 17.145 -12.396 2.801 1.00 57.88 265 LEU A O 1
ATOM 1948 N N . VAL A 1 266 ? 17.153 -10.232 3.390 1.00 59.62 266 VAL A N 1
ATOM 1949 C CA . VAL A 1 266 ? 17.893 -9.762 2.208 1.00 59.62 266 VAL A CA 1
ATOM 1950 C C . VAL A 1 266 ? 19.319 -10.324 2.181 1.00 59.62 266 VAL A C 1
ATOM 1952 O O . VAL A 1 266 ? 19.795 -10.726 1.120 1.00 59.62 266 VAL A O 1
ATOM 1955 N N . SER A 1 267 ? 19.992 -10.429 3.332 1.00 51.59 267 SER A N 1
ATOM 1956 C CA . SER A 1 267 ? 21.338 -11.011 3.399 1.00 51.59 267 SER A CA 1
ATOM 1957 C C . SER A 1 267 ? 21.358 -12.503 3.051 1.00 51.59 267 SER A C 1
ATOM 1959 O O . SER A 1 267 ? 22.320 -12.968 2.441 1.00 51.59 267 SER A O 1
ATOM 1961 N N . GLN A 1 268 ? 20.287 -13.246 3.352 1.00 50.06 268 GLN A N 1
ATOM 1962 C CA . GLN A 1 268 ? 20.165 -14.646 2.935 1.00 50.06 268 GLN A CA 1
ATOM 1963 C C . GLN A 1 268 ? 19.897 -14.809 1.436 1.00 50.06 268 GLN A C 1
ATOM 1965 O O . GLN A 1 268 ? 20.400 -15.758 0.838 1.00 50.06 268 GLN A O 1
ATOM 1970 N N . VAL A 1 269 ? 19.173 -13.881 0.801 1.00 50.03 269 VAL A N 1
ATOM 1971 C CA . VAL A 1 269 ? 18.948 -13.916 -0.656 1.00 50.03 269 VAL A CA 1
ATOM 1972 C C . VAL A 1 269 ? 20.260 -13.719 -1.423 1.00 50.03 269 VAL A C 1
ATOM 1974 O O . VAL A 1 269 ? 20.523 -14.460 -2.367 1.00 50.03 269 VAL A O 1
ATOM 1977 N N . ASN A 1 270 ? 21.139 -12.818 -0.970 1.00 42.09 270 ASN A N 1
ATOM 1978 C CA . ASN A 1 270 ? 22.473 -12.672 -1.567 1.00 42.09 270 ASN A CA 1
ATOM 1979 C C . ASN A 1 270 ? 23.357 -13.915 -1.370 1.00 42.09 270 ASN A C 1
ATOM 1981 O O . ASN A 1 270 ? 24.186 -14.205 -2.223 1.00 42.09 270 ASN A O 1
ATOM 1985 N N . SER A 1 271 ? 23.166 -14.676 -0.288 1.00 38.88 271 SER A N 1
ATOM 1986 C CA . SER A 1 271 ? 23.893 -15.934 -0.064 1.00 38.88 271 SER A CA 1
ATOM 1987 C C . SER A 1 271 ? 23.398 -17.091 -0.942 1.00 38.88 271 SER A C 1
ATOM 1989 O O . SER A 1 271 ? 24.134 -18.057 -1.120 1.00 38.88 271 SER A O 1
ATOM 1991 N N . LEU A 1 272 ? 22.172 -17.017 -1.471 1.00 36.34 272 LEU A N 1
ATOM 1992 C CA . LEU A 1 272 ? 21.580 -18.037 -2.348 1.00 36.34 272 LEU A CA 1
ATOM 1993 C C . LEU A 1 272 ? 21.839 -17.777 -3.841 1.00 36.34 272 LEU A C 1
ATOM 1995 O O . LEU A 1 272 ? 21.680 -18.689 -4.641 1.00 36.34 272 LEU A O 1
ATOM 1999 N N . GLY A 1 273 ? 22.246 -16.560 -4.217 1.00 34.25 273 GLY A N 1
ATOM 2000 C CA . GLY A 1 273 ? 22.630 -16.202 -5.591 1.00 34.25 273 GLY A CA 1
ATOM 2001 C C . GLY A 1 273 ? 24.104 -16.455 -5.941 1.00 34.25 273 GLY A C 1
ATOM 2002 O O . GLY A 1 273 ? 24.528 -16.081 -7.029 1.00 34.25 273 GLY A O 1
ATOM 2003 N N . VAL A 1 274 ? 24.885 -17.039 -5.022 1.00 35.12 274 VAL A N 1
ATOM 2004 C CA . VAL A 1 274 ? 26.325 -17.350 -5.189 1.00 35.12 274 VAL A CA 1
ATOM 2005 C C . VAL A 1 274 ? 26.571 -18.872 -5.271 1.00 35.12 274 VAL A C 1
ATOM 2007 O O . VAL A 1 274 ? 27.698 -19.330 -5.107 1.00 35.12 274 VAL A O 1
ATOM 2010 N N . VAL A 1 275 ? 25.534 -19.673 -5.543 1.00 33.44 275 VAL A N 1
ATOM 2011 C CA . VAL A 1 275 ? 25.667 -21.115 -5.831 1.00 33.44 275 VAL A CA 1
ATOM 2012 C C . VAL A 1 275 ? 25.251 -21.404 -7.263 1.00 33.44 275 VAL A C 1
ATOM 2014 O O . VAL A 1 275 ? 24.161 -20.931 -7.652 1.00 33.44 275 VAL A O 1
#

pLDDT: mean 78.58, std 17.36, range [29.73, 95.94]

Secondary structure (DSSP, 8-state):
------------------------HHHHHHHHHHHHHHHHHHHHHHHHHHHHHHSS--GGGGGGHHHHHHHHHHHHHS-HHHHHHHHHHHHHHHHHHHHHTTSHHHHHHHHHHHHHHHHHHHTTT-HHHHTHHHHHHHHHHHSPPP-TT-SS--TT-HHHHHHHHHHHHHHHHHHHHHHHHHTTTSPPPPP-PPPHHHHHHHHHHHHHHHHHHHHHHHH-TT-TTHHHHHHHHHHH---TT---HHHHHHHHHHHHHHHHHHHHHHHHHHHHTT-

Radius of gyration: 22.78 Å; chains: 1; bounding box: 57×44×88 Å